Protein AF-I3CRZ9-F1 (afdb_monomer_lite)

Structure (mmCIF, N/CA/C/O backbone):
data_AF-I3CRZ9-F1
#
_entry.id   AF-I3CRZ9-F1
#
loop_
_atom_site.group_PDB
_atom_site.id
_atom_site.type_symbol
_atom_site.label_atom_id
_atom_site.label_alt_id
_atom_site.label_comp_id
_atom_site.label_asym_id
_atom_site.label_entity_id
_atom_site.label_seq_id
_atom_site.pdbx_PDB_ins_code
_atom_site.Cartn_x
_atom_site.Cartn_y
_atom_site.Cartn_z
_atom_site.occupancy
_atom_site.B_iso_or_equiv
_atom_site.auth_seq_id
_atom_site.auth_comp_id
_atom_site.auth_asym_id
_atom_site.auth_atom_id
_atom_site.pdbx_PDB_model_num
ATOM 1 N N . MET A 1 1 ? -6.909 -14.547 -19.476 1.00 38.72 1 MET A N 1
ATOM 2 C CA . MET A 1 1 ? -6.364 -13.420 -18.689 1.00 38.72 1 MET A CA 1
ATOM 3 C C . MET A 1 1 ? -5.392 -14.019 -17.693 1.00 38.72 1 MET A C 1
ATOM 5 O O . MET A 1 1 ? -5.787 -14.943 -17.000 1.00 38.72 1 MET A O 1
ATOM 9 N N . LYS A 1 2 ? -4.117 -13.634 -17.725 1.00 44.34 2 LYS A N 1
ATOM 10 C CA . LYS A 1 2 ? -3.095 -14.206 -16.837 1.00 44.34 2 LYS A CA 1
ATOM 11 C C . LYS A 1 2 ? -3.244 -13.532 -15.467 1.00 44.34 2 LYS A C 1
ATOM 13 O O . LYS A 1 2 ? -3.340 -12.310 -15.433 1.00 44.34 2 LYS A O 1
ATOM 18 N N . GLU A 1 3 ? -3.344 -14.320 -14.397 1.00 52.34 3 GLU A N 1
ATOM 19 C CA . GLU A 1 3 ? -3.460 -13.836 -13.012 1.00 52.34 3 GLU A CA 1
ATOM 20 C C . GLU A 1 3 ? -2.301 -12.882 -12.700 1.00 52.34 3 GLU A C 1
ATOM 22 O O . GLU A 1 3 ? -1.137 -13.288 -12.737 1.00 52.34 3 GLU A O 1
ATOM 27 N N . MET A 1 4 ? -2.608 -11.614 -12.424 1.00 63.56 4 MET A N 1
ATOM 28 C CA . MET A 1 4 ? -1.600 -10.624 -12.058 1.00 63.56 4 MET A CA 1
ATOM 29 C C . MET A 1 4 ? -1.367 -10.715 -10.552 1.00 63.56 4 MET A C 1
ATOM 31 O O . MET A 1 4 ? -2.003 -10.014 -9.772 1.00 63.56 4 MET A O 1
ATOM 35 N N . LYS A 1 5 ? -0.487 -11.633 -10.154 1.00 75.25 5 LYS A N 1
ATOM 36 C CA . LYS A 1 5 ? -0.097 -11.815 -8.752 1.00 75.25 5 LYS A CA 1
ATOM 37 C C . LYS A 1 5 ? 0.857 -10.710 -8.322 1.00 75.25 5 LYS A C 1
ATOM 39 O O . LYS A 1 5 ? 1.651 -10.218 -9.125 1.00 75.25 5 LYS A O 1
ATOM 44 N N . MET A 1 6 ? 0.748 -10.319 -7.061 1.00 84.44 6 MET A N 1
ATOM 45 C CA . MET A 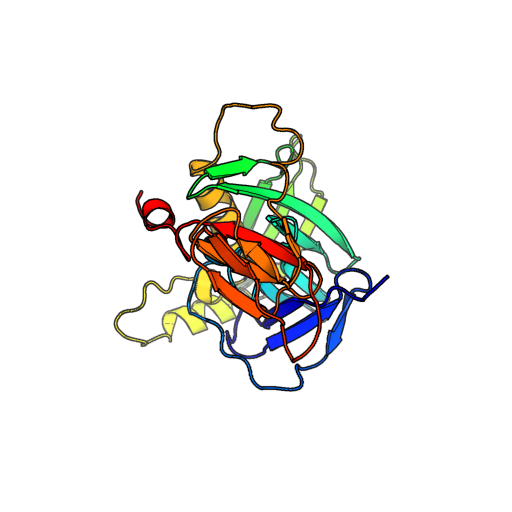1 6 ? 1.552 -9.270 -6.456 1.00 84.44 6 MET A CA 1
ATOM 46 C C . MET A 1 6 ? 2.088 -9.732 -5.113 1.00 84.44 6 MET A C 1
ATOM 48 O O . MET A 1 6 ? 1.356 -10.324 -4.326 1.00 84.44 6 MET A O 1
ATOM 52 N N . LEU A 1 7 ? 3.345 -9.404 -4.834 1.00 88.19 7 LEU A N 1
ATOM 53 C CA . LEU A 1 7 ? 3.935 -9.649 -3.528 1.00 88.19 7 LEU A CA 1
ATOM 54 C C . LEU A 1 7 ? 3.569 -8.518 -2.566 1.00 88.19 7 LEU A C 1
ATOM 56 O O . LEU A 1 7 ? 3.841 -7.341 -2.829 1.00 88.19 7 LEU A O 1
ATOM 60 N N . ILE A 1 8 ? 2.987 -8.891 -1.434 1.00 90.12 8 ILE A N 1
ATOM 61 C CA . ILE A 1 8 ? 2.712 -8.009 -0.295 1.00 90.12 8 ILE A CA 1
ATOM 62 C C . ILE A 1 8 ? 3.107 -8.722 0.996 1.00 90.12 8 ILE A C 1
ATOM 64 O O . ILE A 1 8 ? 3.194 -9.947 1.006 1.00 90.12 8 ILE A O 1
ATOM 68 N N . PHE A 1 9 ? 3.349 -7.975 2.069 1.00 92.06 9 PHE A N 1
ATOM 69 C CA . PHE A 1 9 ? 3.793 -8.537 3.349 1.00 92.06 9 PHE A CA 1
ATOM 70 C C . PHE A 1 9 ? 2.818 -8.242 4.498 1.00 92.06 9 PHE A C 1
ATOM 72 O O . PHE A 1 9 ? 2.083 -7.254 4.431 1.00 92.06 9 PHE A O 1
ATOM 79 N N . ASP A 1 10 ? 2.817 -9.061 5.553 1.00 91.38 10 ASP A N 1
ATOM 80 C CA . ASP A 1 10 ? 2.170 -8.700 6.821 1.00 91.38 10 ASP A CA 1
ATOM 81 C C . ASP A 1 10 ? 2.902 -7.492 7.396 1.00 91.38 10 ASP A C 1
ATOM 83 O O . ASP A 1 10 ? 4.064 -7.590 7.805 1.00 91.38 10 ASP A O 1
ATOM 87 N N . HIS A 1 11 ? 2.198 -6.363 7.429 1.00 91.75 11 HIS A N 1
ATOM 88 C CA . HIS A 1 11 ? 2.736 -5.060 7.780 1.00 91.75 11 HIS A CA 1
ATOM 89 C C . HIS A 1 11 ? 3.548 -5.080 9.075 1.00 91.75 11 HIS A C 1
ATOM 91 O O . HIS A 1 11 ? 4.594 -4.451 9.156 1.00 91.75 11 HIS A O 1
ATOM 97 N N . VAL A 1 12 ? 3.079 -5.839 10.064 1.00 86.31 12 VAL A N 1
ATOM 98 C CA . VAL A 1 12 ? 3.640 -5.861 11.416 1.00 86.31 12 VAL A CA 1
ATOM 99 C C . VAL A 1 12 ? 4.969 -6.605 11.457 1.00 86.31 12 VAL A C 1
ATOM 101 O O . VAL A 1 12 ? 5.816 -6.310 12.294 1.00 86.31 12 VAL A O 1
ATOM 104 N N . THR A 1 13 ? 5.140 -7.608 10.593 1.00 81.25 13 THR A N 1
ATOM 105 C CA . THR A 1 13 ? 6.332 -8.464 10.609 1.00 81.25 13 THR A CA 1
ATOM 106 C C . THR A 1 13 ? 7.375 -8.044 9.587 1.00 81.25 13 THR A C 1
ATOM 108 O O . THR A 1 13 ? 8.543 -8.355 9.776 1.00 81.25 13 THR A O 1
ATOM 111 N N . GLY A 1 14 ? 6.987 -7.391 8.488 1.00 76.00 14 GLY A N 1
ATOM 112 C CA . GLY A 1 14 ? 7.909 -7.071 7.388 1.00 76.00 14 GLY A CA 1
ATOM 113 C C . GLY A 1 14 ? 8.300 -8.274 6.514 1.00 76.00 14 GLY A C 1
ATOM 114 O O . GLY A 1 14 ? 8.611 -8.100 5.331 1.00 76.00 14 GLY A O 1
ATOM 115 N N . ASP A 1 15 ? 8.227 -9.484 7.071 1.00 77.38 15 ASP A N 1
ATOM 116 C CA . ASP A 1 15 ? 8.837 -10.700 6.529 1.00 77.38 15 ASP A CA 1
ATOM 117 C C . ASP A 1 15 ? 7.827 -11.740 6.027 1.00 77.38 15 ASP A C 1
ATOM 119 O O . ASP A 1 15 ? 8.171 -12.567 5.178 1.00 77.38 15 ASP A O 1
ATOM 123 N N . ASP A 1 16 ? 6.578 -11.713 6.504 1.00 86.19 16 ASP A N 1
ATOM 124 C CA . ASP A 1 16 ? 5.553 -12.654 6.047 1.00 86.19 16 ASP A CA 1
ATOM 125 C C . ASP A 1 16 ? 4.972 -12.224 4.689 1.00 86.19 16 ASP A C 1
ATOM 127 O O . ASP A 1 16 ? 4.001 -11.470 4.613 1.00 86.19 16 ASP A O 1
ATOM 131 N N . ILE A 1 17 ? 5.620 -12.652 3.600 1.00 88.69 17 ILE A N 1
ATOM 132 C CA . ILE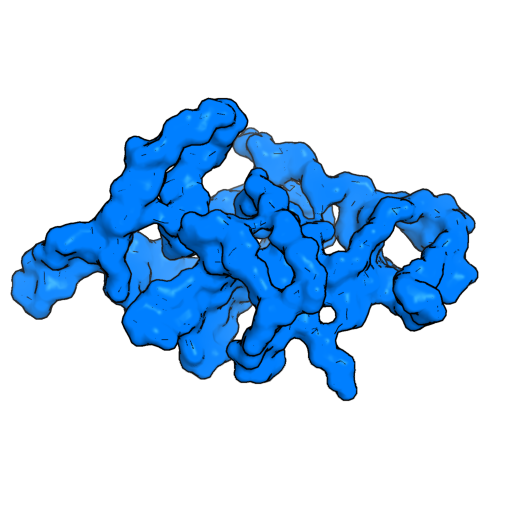 A 1 17 ? 5.282 -12.271 2.222 1.00 88.69 17 ILE A CA 1
ATOM 133 C C . ILE A 1 17 ? 4.349 -13.297 1.576 1.00 88.69 17 ILE A C 1
ATOM 135 O O . ILE A 1 17 ? 4.634 -14.496 1.555 1.00 88.69 17 ILE A O 1
ATOM 139 N N . ILE A 1 18 ? 3.295 -12.801 0.928 1.00 89.44 18 ILE A N 1
ATOM 140 C CA . ILE A 1 18 ? 2.318 -13.591 0.173 1.00 89.44 18 ILE A CA 1
ATOM 141 C C . ILE A 1 18 ? 2.251 -13.162 -1.300 1.00 89.44 18 ILE A C 1
ATOM 143 O O . ILE A 1 18 ? 2.375 -11.982 -1.629 1.00 89.44 18 ILE A O 1
ATOM 147 N N . ASP A 1 19 ? 2.001 -14.133 -2.181 1.00 88.19 19 ASP A N 1
ATOM 148 C CA . ASP A 1 19 ? 1.463 -13.923 -3.527 1.00 88.19 19 ASP A CA 1
ATOM 149 C C . ASP A 1 19 ? -0.035 -13.616 -3.382 1.00 88.19 19 ASP A C 1
ATOM 151 O O . ASP A 1 19 ? -0.832 -14.521 -3.118 1.00 88.19 19 ASP A O 1
ATOM 155 N N . PHE A 1 20 ? -0.425 -12.363 -3.576 1.00 87.94 20 PHE A N 1
ATOM 156 C CA . PHE A 1 20 ? -1.811 -11.909 -3.543 1.00 87.94 20 PHE A CA 1
ATOM 157 C C . PHE A 1 20 ? -2.374 -11.758 -4.961 1.00 87.94 20 PHE A C 1
ATOM 159 O O . PHE A 1 20 ? -1.743 -11.141 -5.823 1.00 87.94 20 PHE A O 1
ATOM 166 N N . ASP A 1 21 ? -3.564 -12.310 -5.205 1.00 86.62 21 ASP A N 1
ATOM 167 C CA . ASP A 1 21 ? -4.349 -12.053 -6.411 1.00 86.62 21 ASP A CA 1
ATOM 168 C C . ASP 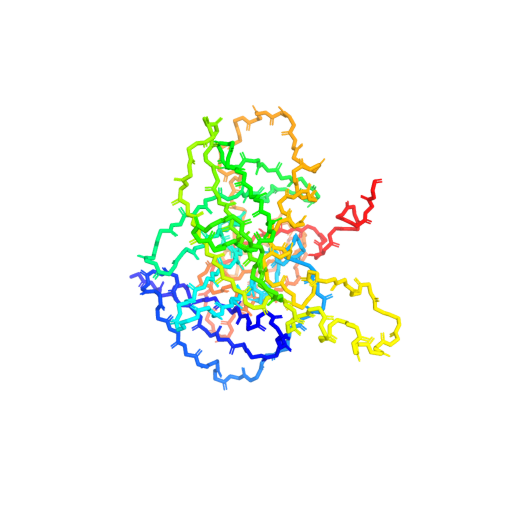A 1 21 ? -5.426 -10.992 -6.122 1.00 86.62 21 ASP A C 1
ATOM 170 O O . ASP A 1 21 ? -6.446 -11.300 -5.494 1.00 86.62 21 ASP A O 1
ATOM 174 N N . PRO A 1 22 ? -5.258 -9.750 -6.609 1.00 81.19 22 PRO A N 1
ATOM 175 C CA . PRO A 1 22 ? -6.237 -8.694 -6.395 1.00 81.19 22 PRO A CA 1
ATOM 176 C C . PRO A 1 22 ? -7.567 -8.971 -7.107 1.00 81.19 22 PRO A C 1
ATOM 178 O O . PRO A 1 22 ? -8.597 -8.464 -6.680 1.00 81.19 22 PRO A O 1
ATOM 181 N N . ALA A 1 23 ? -7.626 -9.793 -8.157 1.00 81.19 23 ALA A N 1
ATOM 182 C CA . ALA A 1 23 ? -8.903 -10.059 -8.820 1.00 81.19 23 ALA A CA 1
ATOM 183 C C . ALA A 1 23 ? -9.848 -10.891 -7.938 1.00 81.19 23 ALA A C 1
ATOM 185 O O . ALA A 1 23 ? -11.061 -10.687 -7.951 1.00 81.19 23 ALA A O 1
ATOM 186 N N . THR A 1 24 ? -9.295 -11.824 -7.163 1.00 81.19 24 THR A N 1
ATOM 187 C CA . THR A 1 24 ? -10.069 -12.809 -6.392 1.00 81.19 24 THR A CA 1
ATOM 188 C C . THR A 1 24 ? -9.984 -12.599 -4.882 1.00 81.19 24 THR A C 1
ATOM 190 O O . THR A 1 24 ? -10.823 -13.113 -4.146 1.00 81.19 24 THR A O 1
ATOM 193 N N . GLY A 1 25 ? -8.983 -11.857 -4.403 1.00 79.88 25 GLY A N 1
ATOM 194 C CA . GLY A 1 25 ? -8.651 -11.757 -2.983 1.00 79.88 25 GLY A CA 1
ATOM 195 C C . GLY A 1 25 ? -7.955 -13.005 -2.423 1.00 79.88 25 GLY A C 1
ATOM 196 O O . GLY A 1 25 ? -7.698 -13.073 -1.220 1.00 79.88 25 GLY A O 1
ATOM 197 N N . LEU A 1 26 ? -7.668 -13.999 -3.270 1.00 85.69 26 LEU A N 1
ATOM 198 C CA . LEU A 1 26 ? -6.962 -15.211 -2.873 1.00 85.69 26 LEU A CA 1
ATOM 199 C C . LEU A 1 26 ? -5.470 -14.934 -2.714 1.00 85.69 26 LEU A C 1
ATOM 201 O O . LEU A 1 26 ? -4.894 -14.078 -3.387 1.00 85.69 26 LEU A O 1
ATOM 205 N N . TRP A 1 27 ? -4.831 -15.699 -1.836 1.00 89.38 27 TRP A N 1
ATOM 206 C CA . TRP A 1 27 ? -3.400 -15.594 -1.601 1.00 89.38 27 TRP A CA 1
ATOM 207 C C . TRP A 1 27 ? -2.760 -16.955 -1.350 1.00 89.38 27 TRP A C 1
ATOM 209 O O . TRP A 1 27 ? -3.433 -17.943 -1.048 1.00 89.38 27 TRP A O 1
ATOM 219 N N . ARG A 1 28 ? -1.437 -16.997 -1.497 1.00 88.56 28 ARG A N 1
ATOM 220 C CA . ARG A 1 28 ? -0.590 -18.152 -1.177 1.00 88.56 28 ARG A CA 1
ATOM 221 C C . ARG A 1 28 ? 0.819 -17.693 -0.810 1.00 88.56 28 ARG A C 1
ATOM 223 O O . ARG A 1 28 ? 1.205 -16.577 -1.136 1.00 88.56 28 ARG A O 1
ATOM 230 N N . TYR A 1 29 ? 1.612 -18.571 -0.213 1.00 87.81 29 TYR A N 1
ATOM 231 C CA . TYR A 1 29 ? 3.041 -18.317 -0.035 1.00 87.81 29 TYR A CA 1
ATOM 232 C C . TYR A 1 29 ? 3.797 -18.371 -1.374 1.00 87.81 29 TYR A C 1
ATOM 234 O O . TYR A 1 29 ? 3.497 -19.246 -2.198 1.00 87.81 29 TYR A O 1
ATOM 242 N N . PRO A 1 30 ? 4.772 -17.473 -1.608 1.00 83.44 30 PRO A N 1
ATOM 243 C CA . PRO A 1 30 ? 5.609 -17.525 -2.795 1.00 83.44 30 PRO A CA 1
ATOM 244 C C . PRO A 1 30 ? 6.492 -18.778 -2.773 1.00 83.44 30 PRO A C 1
ATOM 246 O O . PRO A 1 30 ? 6.975 -19.211 -1.729 1.00 83.44 30 PRO A O 1
ATOM 249 N N . GLU A 1 31 ? 6.766 -19.346 -3.949 1.00 79.19 31 GLU A N 1
ATOM 250 C CA . GLU A 1 31 ? 7.594 -20.560 -4.081 1.00 79.19 31 GLU A CA 1
ATOM 251 C C . GLU A 1 31 ? 9.052 -20.348 -3.647 1.00 79.19 31 GLU A C 1
ATOM 253 O O . GLU A 1 31 ? 9.756 -21.299 -3.310 1.00 79.19 31 GLU A O 1
ATOM 258 N N . LYS A 1 32 ? 9.526 -19.099 -3.691 1.00 77.38 32 LYS A N 1
ATOM 259 C CA . LYS A 1 32 ? 10.870 -18.711 -3.263 1.00 77.38 32 LYS A CA 1
ATOM 260 C C . LYS A 1 32 ? 10.767 -17.664 -2.162 1.00 77.38 32 LYS A C 1
ATOM 262 O O . LYS A 1 32 ? 9.986 -16.726 -2.337 1.00 77.38 32 LYS A O 1
ATOM 267 N N . PRO A 1 33 ? 11.599 -17.756 -1.108 1.00 74.19 33 PRO A N 1
ATOM 268 C CA . PRO A 1 33 ? 11.708 -16.699 -0.117 1.00 74.19 33 PRO A CA 1
ATOM 269 C C . PRO A 1 33 ? 11.979 -15.354 -0.787 1.00 74.19 33 PRO A C 1
ATOM 271 O O . PRO A 1 33 ? 12.778 -15.250 -1.727 1.00 74.19 33 PRO A O 1
ATOM 274 N N . ARG A 1 34 ? 11.296 -14.325 -0.304 1.00 79.50 34 ARG A N 1
ATOM 275 C CA . ARG A 1 34 ? 11.495 -12.937 -0.706 1.00 79.50 34 ARG A CA 1
ATOM 276 C C . ARG A 1 34 ? 11.913 -12.156 0.533 1.00 79.50 34 ARG A C 1
ATOM 278 O O . ARG A 1 34 ? 11.614 -12.565 1.646 1.00 79.50 34 ARG A O 1
ATOM 285 N N . VAL A 1 35 ? 12.632 -11.063 0.321 1.00 72.19 35 VAL A N 1
ATOM 286 C CA . VAL A 1 35 ? 12.988 -10.125 1.387 1.00 72.19 35 VAL A CA 1
ATOM 287 C C . VAL A 1 35 ? 12.372 -8.790 1.024 1.00 72.19 35 VAL A C 1
ATOM 289 O O . VAL A 1 35 ? 12.454 -8.353 -0.131 1.00 72.19 35 VAL A O 1
ATOM 292 N N . THR A 1 36 ? 11.743 -8.164 2.004 1.00 69.62 36 THR A N 1
ATOM 293 C CA . THR A 1 36 ? 11.163 -6.841 1.856 1.00 69.62 36 THR A CA 1
ATOM 294 C C . THR A 1 36 ? 12.241 -5.797 2.148 1.00 69.62 36 THR A C 1
ATOM 296 O O . THR A 1 36 ? 12.851 -5.845 3.211 1.00 69.62 36 THR A O 1
ATOM 299 N N . PRO A 1 37 ? 12.510 -4.835 1.251 1.00 69.06 37 PRO A N 1
ATOM 300 C CA . PRO A 1 37 ? 13.334 -3.691 1.623 1.00 69.06 37 PRO A CA 1
ATOM 301 C C . PRO A 1 37 ? 12.584 -2.825 2.648 1.00 69.06 37 PRO A C 1
ATOM 303 O O . PRO A 1 37 ? 11.371 -2.625 2.517 1.00 69.06 37 PRO A O 1
ATOM 306 N N . GLU A 1 38 ? 13.300 -2.303 3.645 1.00 73.88 38 GLU A N 1
ATOM 307 C CA . GLU A 1 38 ? 12.777 -1.375 4.660 1.00 73.88 38 GLU A CA 1
ATOM 308 C C . GLU A 1 38 ? 12.483 -0.006 4.030 1.00 73.88 38 GLU A C 1
ATOM 310 O O . GLU A 1 38 ? 13.278 0.924 4.096 1.00 73.88 38 GLU A O 1
ATOM 315 N N . LEU A 1 39 ? 11.363 0.088 3.314 1.00 81.56 39 LEU A N 1
ATOM 316 C CA . LEU A 1 39 ? 10.935 1.296 2.613 1.00 81.56 39 LEU A CA 1
ATOM 317 C C . LEU A 1 39 ? 9.469 1.606 2.899 1.00 81.56 39 LEU A C 1
ATOM 319 O O . LEU A 1 39 ? 8.626 0.707 2.961 1.00 81.56 39 LEU A O 1
ATOM 323 N N . GLU A 1 40 ? 9.138 2.888 2.998 1.00 85.75 40 GLU A N 1
ATOM 324 C CA . GLU A 1 40 ? 7.753 3.341 3.107 1.00 85.75 40 GLU A CA 1
ATOM 325 C C . GLU A 1 40 ? 6.946 3.006 1.848 1.00 85.75 40 GLU A C 1
ATOM 327 O O . GLU A 1 40 ? 7.488 2.916 0.743 1.00 85.75 40 GLU A O 1
ATOM 332 N N . ILE A 1 41 ? 5.622 2.894 1.985 1.00 90.62 41 ILE A N 1
ATOM 333 C CA . ILE A 1 41 ? 4.724 2.589 0.863 1.00 90.62 41 ILE A CA 1
ATOM 334 C C . ILE A 1 41 ? 4.894 3.554 -0.318 1.00 90.62 41 ILE A C 1
ATOM 336 O O . ILE A 1 41 ? 4.847 3.112 -1.464 1.00 90.62 41 ILE A O 1
ATOM 340 N N . MET A 1 42 ? 5.183 4.835 -0.069 1.00 89.44 42 MET A N 1
ATOM 341 C CA . MET A 1 42 ? 5.403 5.840 -1.114 1.00 89.44 42 MET A CA 1
ATOM 342 C C . MET A 1 42 ? 6.569 5.490 -2.057 1.00 89.44 42 MET A C 1
ATOM 344 O O . MET A 1 42 ? 6.540 5.896 -3.213 1.00 89.44 42 MET A O 1
ATOM 348 N N . ALA A 1 43 ? 7.556 4.704 -1.614 1.00 87.06 43 ALA A N 1
ATOM 349 C CA . ALA A 1 43 ? 8.717 4.302 -2.413 1.00 87.06 43 ALA A CA 1
ATOM 350 C C . ALA A 1 43 ? 8.571 2.913 -3.075 1.00 87.06 43 ALA A C 1
ATOM 352 O O . ALA A 1 43 ? 9.470 2.464 -3.784 1.00 87.06 43 ALA A O 1
ATOM 353 N N . ARG A 1 44 ? 7.450 2.205 -2.863 1.00 88.19 44 ARG A N 1
ATOM 354 C CA . ARG A 1 44 ? 7.290 0.794 -3.277 1.00 88.19 44 ARG A CA 1
ATOM 355 C C . ARG A 1 44 ? 6.756 0.582 -4.694 1.00 88.19 44 ARG A C 1
ATOM 357 O O . ARG A 1 44 ? 6.730 -0.555 -5.159 1.00 88.19 44 ARG A O 1
ATOM 364 N N . PHE A 1 45 ? 6.371 1.636 -5.413 1.00 83.75 45 PHE A N 1
ATOM 365 C CA . PHE A 1 45 ? 5.790 1.525 -6.762 1.00 83.75 45 PHE A CA 1
ATOM 366 C C . PHE A 1 45 ? 6.746 0.905 -7.807 1.00 83.75 45 PHE A C 1
ATOM 368 O O . PHE A 1 45 ? 6.285 0.395 -8.831 1.00 83.75 45 PHE A O 1
ATOM 375 N N . THR A 1 46 ? 8.061 0.904 -7.547 1.00 76.81 46 THR A N 1
ATOM 376 C CA . THR A 1 46 ? 9.107 0.307 -8.407 1.00 76.81 46 THR A CA 1
ATOM 377 C C . THR A 1 46 ? 9.600 -1.067 -7.934 1.00 76.81 46 THR A C 1
ATOM 379 O O . THR A 1 46 ? 10.488 -1.666 -8.557 1.00 76.81 46 THR A O 1
ATOM 382 N N . LEU A 1 47 ? 9.065 -1.574 -6.820 1.00 82.38 47 LEU A N 1
ATOM 383 C CA . LEU A 1 47 ? 9.574 -2.763 -6.142 1.00 82.38 47 LEU A CA 1
ATOM 384 C C . LEU A 1 47 ? 8.707 -3.996 -6.432 1.00 82.38 47 LEU A C 1
ATOM 386 O O . LEU A 1 47 ? 7.524 -3.854 -6.737 1.00 82.38 47 LEU A O 1
ATOM 390 N N . PRO A 1 48 ? 9.275 -5.212 -6.321 1.00 79.12 48 PRO A N 1
ATOM 391 C CA . PRO A 1 48 ? 8.493 -6.445 -6.388 1.00 79.12 48 PRO A CA 1
ATOM 392 C C . PRO A 1 48 ? 7.471 -6.564 -5.251 1.00 79.12 48 PRO A C 1
ATOM 394 O O . PRO A 1 48 ? 6.328 -6.933 -5.496 1.00 79.12 48 PRO A O 1
ATOM 397 N N . VAL A 1 49 ? 7.867 -6.207 -4.020 1.00 87.00 49 VAL A N 1
ATOM 398 C CA . VAL A 1 49 ? 6.961 -6.139 -2.861 1.00 87.00 49 VAL A CA 1
ATOM 399 C C . VAL A 1 49 ? 6.315 -4.756 -2.817 1.00 87.00 49 VAL A C 1
ATOM 401 O O . VAL A 1 49 ? 6.959 -3.766 -2.458 1.00 87.00 49 VAL A O 1
ATOM 404 N N . ARG A 1 50 ? 5.043 -4.687 -3.208 1.00 88.50 50 ARG A N 1
ATOM 405 C CA . ARG A 1 50 ? 4.358 -3.436 -3.587 1.00 88.50 50 ARG A CA 1
ATOM 406 C C . ARG A 1 50 ? 3.439 -2.858 -2.529 1.00 88.50 50 ARG A C 1
ATOM 408 O O . ARG A 1 50 ? 2.843 -1.803 -2.744 1.00 88.50 50 ARG A O 1
ATOM 415 N N . GLY A 1 51 ? 3.305 -3.543 -1.408 1.00 92.81 51 GLY A N 1
ATOM 416 C CA . GLY A 1 51 ? 2.342 -3.183 -0.393 1.00 92.81 51 GLY A CA 1
ATOM 417 C C . GLY A 1 51 ? 2.412 -4.087 0.812 1.00 92.81 51 GLY A C 1
ATOM 418 O O . GLY A 1 51 ? 3.306 -4.923 0.928 1.00 92.81 51 GLY A O 1
ATOM 419 N N . SER A 1 52 ? 1.441 -3.906 1.686 1.00 94.69 52 SER A N 1
ATOM 420 C CA . SER A 1 52 ? 1.307 -4.664 2.919 1.00 94.69 52 SER A CA 1
ATOM 421 C C . SER A 1 52 ? -0.159 -4.913 3.238 1.00 94.69 52 SER A C 1
ATOM 423 O O . SER A 1 52 ? -1.048 -4.293 2.643 1.00 94.69 52 SER A O 1
ATOM 425 N N . PHE A 1 53 ? -0.404 -5.815 4.175 1.00 95.38 53 PHE A N 1
ATOM 426 C CA . PHE A 1 53 ? -1.723 -6.063 4.729 1.00 95.38 53 PHE A CA 1
ATOM 427 C C . PHE A 1 53 ? -1.673 -6.126 6.253 1.00 95.38 53 PHE A C 1
ATOM 429 O O . PHE A 1 53 ? -0.614 -6.315 6.843 1.00 95.38 53 PHE A O 1
ATOM 436 N N . THR A 1 54 ? -2.833 -5.987 6.882 1.00 96.19 54 THR A N 1
ATOM 437 C CA . THR A 1 54 ? -3.034 -6.301 8.301 1.00 96.19 54 THR A CA 1
ATOM 438 C C . THR A 1 54 ? -4.328 -7.084 8.474 1.00 96.19 54 THR A C 1
ATOM 440 O O . THR A 1 54 ? -5.194 -7.068 7.593 1.00 96.19 54 THR A O 1
ATOM 443 N N . GLU A 1 55 ? -4.476 -7.758 9.608 1.00 95.31 55 GLU A N 1
ATOM 444 C CA . GLU A 1 55 ? -5.676 -8.503 9.971 1.00 95.31 55 GLU A CA 1
ATOM 445 C C . GLU A 1 55 ? -6.260 -7.970 11.284 1.00 95.31 55 GLU A C 1
ATOM 447 O O . GLU A 1 55 ? -5.570 -7.882 12.299 1.00 95.31 55 GLU A O 1
ATOM 452 N N . VAL A 1 56 ? -7.549 -7.630 11.265 1.00 96.19 56 VAL A N 1
ATOM 453 C CA . VAL A 1 56 ? -8.323 -7.232 12.449 1.00 96.19 56 VAL A CA 1
ATOM 454 C C . VAL A 1 56 ? -9.539 -8.142 12.535 1.00 96.19 56 VAL A C 1
ATOM 456 O O . VAL A 1 56 ? -10.329 -8.197 11.595 1.00 96.19 56 VAL A O 1
ATOM 459 N N . ASP A 1 57 ? -9.679 -8.883 13.633 1.00 94.12 57 ASP A N 1
ATOM 460 C CA . ASP A 1 57 ? -10.784 -9.827 13.864 1.00 94.12 57 ASP A CA 1
ATOM 461 C C . ASP A 1 57 ? -11.021 -10.809 12.696 1.00 94.12 57 ASP A C 1
ATOM 463 O O . ASP A 1 57 ? -12.153 -11.043 12.265 1.00 94.12 57 ASP A O 1
ATOM 467 N N . GLY A 1 58 ? -9.940 -11.362 12.134 1.00 93.44 58 GLY A N 1
ATOM 468 C CA . GLY A 1 58 ? -10.005 -12.294 11.001 1.00 93.44 58 GLY A CA 1
ATOM 469 C C . GLY A 1 58 ? -10.279 -11.637 9.643 1.00 93.44 58 GLY A C 1
ATOM 470 O O . GLY A 1 58 ? -10.454 -12.336 8.644 1.00 93.44 58 GLY A O 1
ATOM 471 N N . LYS A 1 59 ? -10.340 -10.302 9.581 1.00 94.88 59 LYS A N 1
ATOM 472 C CA . LYS A 1 59 ? -10.622 -9.530 8.367 1.00 94.88 59 LYS A CA 1
ATOM 473 C C . LYS A 1 59 ? -9.377 -8.790 7.899 1.00 94.88 59 LYS A C 1
ATOM 475 O O . LYS A 1 59 ? -8.773 -8.043 8.667 1.00 94.88 59 LYS A O 1
ATOM 480 N N . ARG A 1 60 ? -9.014 -8.970 6.627 1.00 94.69 60 ARG A N 1
ATOM 481 C CA . ARG A 1 60 ? -7.799 -8.379 6.053 1.00 94.69 60 ARG A CA 1
ATOM 482 C C . ARG A 1 60 ? -8.052 -7.049 5.365 1.00 94.69 60 ARG A C 1
ATOM 484 O O . ARG A 1 60 ? -8.992 -6.916 4.587 1.00 94.69 60 ARG A O 1
ATOM 491 N N . TYR A 1 61 ? -7.145 -6.120 5.617 1.00 96.75 61 TYR A N 1
ATOM 492 C CA . TYR A 1 61 ? -7.040 -4.830 4.952 1.00 96.75 61 TYR A CA 1
ATOM 493 C C . TYR A 1 61 ? -5.755 -4.806 4.144 1.00 96.75 61 TYR A C 1
ATOM 495 O O . TYR A 1 61 ? -4.730 -5.282 4.629 1.00 96.75 61 TYR A O 1
ATOM 503 N N . TYR A 1 62 ? -5.794 -4.235 2.944 1.00 96.19 62 TYR A N 1
ATOM 504 C CA . TYR A 1 62 ? -4.639 -4.213 2.049 1.00 96.19 62 TYR A CA 1
ATOM 505 C C . TYR A 1 62 ? -4.326 -2.791 1.596 1.00 96.19 62 TYR A C 1
ATOM 507 O O . TYR A 1 62 ? -5.234 -2.026 1.275 1.00 96.19 62 TYR A O 1
ATOM 515 N N . LEU A 1 63 ? -3.038 -2.461 1.521 1.00 96.62 63 LEU A N 1
ATOM 516 C CA . LEU A 1 63 ? -2.526 -1.215 0.954 1.00 96.62 63 LEU A CA 1
ATOM 517 C C . LEU A 1 63 ? -1.396 -1.546 -0.021 1.00 96.62 63 LEU A C 1
ATOM 519 O O . LEU A 1 63 ? -0.347 -2.029 0.409 1.00 96.62 63 LEU A O 1
ATOM 523 N N . TYR A 1 64 ? -1.592 -1.313 -1.320 1.00 94.00 64 TYR A N 1
ATOM 524 C CA . TYR A 1 64 ? -0.622 -1.737 -2.336 1.00 94.00 64 TYR A CA 1
ATOM 525 C C . TYR A 1 64 ? -0.662 -0.931 -3.636 1.00 94.00 64 TYR A C 1
ATOM 527 O O . TYR A 1 64 ? -1.693 -0.390 -4.034 1.00 94.00 64 TYR A O 1
ATOM 535 N N . TRP A 1 65 ? 0.473 -0.897 -4.338 1.00 91.81 65 TRP A N 1
ATOM 536 C CA . TRP A 1 65 ? 0.576 -0.343 -5.688 1.00 91.81 65 TRP A CA 1
ATOM 537 C C . TRP A 1 65 ? 0.206 -1.366 -6.760 1.00 91.81 65 TRP A C 1
ATOM 539 O O . TRP A 1 65 ? 0.862 -2.393 -6.906 1.00 91.81 65 TRP A O 1
ATOM 549 N N . THR A 1 66 ? -0.768 -1.048 -7.605 1.00 87.12 66 THR A N 1
ATOM 550 C CA . THR A 1 66 ? -1.069 -1.819 -8.825 1.00 87.12 66 THR A CA 1
ATOM 551 C C . THR A 1 66 ? 0.055 -1.722 -9.860 1.00 87.12 66 THR A C 1
ATOM 553 O O . THR A 1 66 ? 0.888 -0.813 -9.812 1.00 87.12 66 THR A O 1
ATOM 556 N N . ALA A 1 67 ? 0.069 -2.631 -10.844 1.00 78.44 67 ALA A N 1
ATOM 557 C CA . ALA A 1 67 ? 0.944 -2.517 -12.020 1.00 78.44 67 ALA A CA 1
ATOM 558 C C . ALA A 1 67 ? 0.758 -1.170 -12.743 1.00 78.44 67 ALA A C 1
ATOM 560 O O . ALA A 1 67 ? 1.713 -0.583 -13.237 1.00 78.44 67 ALA A O 1
ATOM 561 N N . ASP A 1 68 ? -0.458 -0.633 -12.677 1.00 78.06 68 ASP A N 1
ATOM 562 C CA . ASP A 1 68 ? -0.889 0.643 -13.248 1.00 78.06 68 ASP A CA 1
ATOM 563 C C . ASP A 1 68 ? -0.418 1.863 -12.442 1.00 78.06 68 ASP A C 1
ATOM 565 O O . ASP A 1 68 ? -0.801 2.998 -12.736 1.00 78.06 68 ASP A O 1
ATOM 569 N N . ARG A 1 69 ? 0.404 1.613 -11.415 1.00 86.19 69 ARG A N 1
ATOM 570 C CA . ARG A 1 69 ? 0.940 2.587 -10.465 1.00 86.19 69 ARG A CA 1
ATOM 571 C C . ARG A 1 69 ? -0.134 3.417 -9.786 1.00 86.19 69 ARG A C 1
ATOM 573 O O . ARG A 1 69 ? 0.044 4.608 -9.553 1.00 86.19 69 ARG A O 1
ATOM 580 N N . ILE A 1 70 ? -1.239 2.763 -9.461 1.00 91.62 70 ILE A N 1
ATOM 581 C CA . ILE A 1 70 ? -2.287 3.303 -8.604 1.00 91.62 70 ILE A CA 1
ATOM 582 C C . ILE A 1 70 ? -2.132 2.662 -7.229 1.00 91.62 70 ILE A C 1
ATOM 584 O O . ILE A 1 70 ? -2.121 1.431 -7.140 1.00 91.62 70 ILE A O 1
ATOM 588 N N . LEU A 1 71 ? -2.000 3.480 -6.188 1.00 95.75 71 LEU A N 1
ATOM 589 C CA . LEU A 1 71 ? -2.052 3.043 -4.800 1.00 95.75 71 LEU A CA 1
ATOM 590 C C . LEU A 1 71 ? -3.513 2.794 -4.427 1.00 95.75 71 LEU A C 1
ATOM 592 O O . LEU A 1 71 ? -4.341 3.702 -4.530 1.00 95.75 71 LEU A O 1
ATOM 596 N N . LEU A 1 72 ? -3.811 1.570 -4.004 1.00 96.06 72 LEU A N 1
ATOM 597 C CA . LEU A 1 72 ? -5.138 1.137 -3.587 1.00 96.06 72 LEU A CA 1
ATOM 598 C C . LEU A 1 72 ? -5.161 0.838 -2.094 1.00 96.06 72 LEU A C 1
ATOM 600 O O . LEU A 1 72 ? -4.244 0.199 -1.576 1.00 96.06 72 LEU A O 1
ATOM 604 N N . PHE A 1 73 ? -6.251 1.236 -1.443 1.00 97.56 73 PHE A N 1
ATOM 605 C CA . PHE A 1 73 ? -6.662 0.707 -0.150 1.00 97.56 73 PHE A CA 1
ATOM 606 C C . PHE A 1 73 ? -7.881 -0.193 -0.346 1.00 97.56 73 PHE A C 1
ATOM 608 O O . PHE A 1 73 ? -8.890 0.243 -0.899 1.00 97.56 73 PHE A O 1
ATOM 615 N N . ARG A 1 74 ? -7.784 -1.452 0.081 1.00 96.12 74 ARG A N 1
ATOM 616 C CA . ARG A 1 74 ? -8.843 -2.449 -0.089 1.00 96.12 74 ARG A CA 1
ATOM 617 C C . ARG A 1 74 ? -9.366 -2.930 1.255 1.00 96.12 74 ARG A C 1
ATOM 619 O O . ARG A 1 74 ? -8.593 -3.354 2.118 1.00 96.12 74 ARG A O 1
ATOM 626 N N . LEU A 1 75 ? -10.688 -2.896 1.380 1.00 96.62 75 LEU A N 1
ATOM 627 C CA . LEU A 1 75 ? -11.433 -3.364 2.537 1.00 96.62 75 LEU A CA 1
ATOM 628 C C . LEU A 1 75 ? -11.653 -4.890 2.504 1.00 96.62 75 LEU A C 1
ATOM 630 O O . LEU A 1 75 ? -11.556 -5.518 1.443 1.00 96.62 75 LEU A O 1
ATOM 634 N N . PRO A 1 76 ? -12.004 -5.502 3.651 1.00 95.12 76 PRO A N 1
ATOM 635 C CA . PRO A 1 76 ? -12.238 -6.943 3.744 1.00 95.12 76 PRO A CA 1
ATOM 636 C C . PRO A 1 76 ? -13.376 -7.473 2.866 1.00 95.12 76 PRO A C 1
ATOM 638 O O . PRO A 1 76 ? -13.372 -8.647 2.507 1.00 95.12 76 PRO A O 1
ATOM 641 N N . ASP A 1 77 ? -14.358 -6.633 2.538 1.00 93.75 77 ASP A N 1
ATOM 642 C CA . ASP A 1 77 ? -15.491 -6.980 1.674 1.00 93.75 77 ASP A CA 1
ATOM 643 C C . ASP A 1 77 ? -15.152 -6.917 0.172 1.00 93.75 77 ASP A C 1
ATOM 645 O O . ASP A 1 77 ? -15.988 -7.242 -0.668 1.00 93.75 77 ASP A O 1
ATOM 649 N N . GLY A 1 78 ? -13.916 -6.536 -0.167 1.00 91.12 78 GLY A N 1
ATOM 650 C CA . GLY A 1 78 ? -13.454 -6.373 -1.539 1.00 91.12 78 GLY A CA 1
ATOM 651 C C . GLY A 1 78 ? -13.650 -4.970 -2.108 1.00 91.12 78 GLY A C 1
ATOM 652 O O . GLY A 1 78 ? -13.230 -4.746 -3.240 1.00 91.12 78 GLY A O 1
ATOM 653 N N . THR A 1 79 ? -14.226 -4.028 -1.356 1.00 95.06 79 THR A N 1
ATOM 654 C CA . THR A 1 79 ? -14.328 -2.627 -1.779 1.00 95.06 79 THR A CA 1
ATOM 655 C C . THR A 1 79 ? -12.933 -2.010 -1.901 1.00 95.06 79 THR A C 1
ATOM 657 O O . THR A 1 79 ? -12.108 -2.131 -0.992 1.00 95.06 79 THR A O 1
ATOM 660 N N . GLU A 1 80 ? -12.666 -1.335 -3.020 1.00 95.56 80 GLU A N 1
ATOM 661 C CA . GLU A 1 80 ? -11.376 -0.708 -3.323 1.00 95.56 80 GLU A CA 1
ATOM 662 C C . GLU A 1 80 ? -11.505 0.815 -3.403 1.00 95.56 80 GLU A C 1
ATOM 664 O O . GLU A 1 80 ? -12.417 1.345 -4.038 1.00 95.56 80 GLU A O 1
ATOM 669 N N . TYR A 1 81 ? -10.546 1.514 -2.800 1.00 96.94 81 TYR A N 1
ATOM 670 C CA . TYR A 1 81 ? -10.409 2.964 -2.852 1.00 96.94 81 TYR A CA 1
ATOM 671 C C . TYR A 1 81 ? -9.093 3.329 -3.530 1.00 96.94 81 TYR A C 1
ATOM 673 O O . TYR A 1 81 ? -8.009 2.965 -3.062 1.00 96.94 81 TYR A O 1
ATOM 681 N N . THR A 1 82 ? -9.182 4.072 -4.632 1.00 96.19 82 THR A N 1
ATOM 682 C CA . THR A 1 82 ? -8.019 4.658 -5.300 1.00 96.19 82 THR A CA 1
ATOM 683 C C . THR A 1 82 ? -7.512 5.850 -4.509 1.00 96.19 82 THR A C 1
ATOM 685 O O . THR A 1 82 ? -8.269 6.777 -4.237 1.00 96.19 82 THR A O 1
ATOM 688 N N . LEU A 1 83 ? -6.230 5.836 -4.146 1.00 97.12 83 LEU A N 1
ATOM 689 C CA . LEU A 1 83 ? -5.631 6.910 -3.361 1.00 97.12 83 LEU A CA 1
ATOM 690 C C . LEU A 1 83 ? -4.811 7.848 -4.244 1.00 97.12 83 LEU A C 1
ATOM 692 O O . LEU A 1 83 ? -5.128 9.024 -4.373 1.00 97.12 83 LEU A O 1
ATOM 696 N N . PHE A 1 84 ? -3.777 7.329 -4.899 1.00 95.81 84 PHE A N 1
ATOM 697 C CA . PHE A 1 84 ? -2.862 8.151 -5.690 1.00 95.81 84 PHE A CA 1
ATOM 698 C C . PHE A 1 84 ? -2.387 7.405 -6.921 1.00 95.81 84 PHE A C 1
ATOM 700 O O . PHE A 1 84 ? -2.301 6.176 -6.909 1.00 95.81 84 PHE A O 1
ATOM 707 N N . ARG A 1 85 ? -2.001 8.144 -7.958 1.00 92.62 85 ARG A N 1
ATOM 708 C CA . ARG A 1 85 ? -1.235 7.607 -9.083 1.00 92.62 85 ARG A CA 1
ATOM 709 C C . ARG A 1 85 ? 0.169 8.189 -9.085 1.00 92.62 85 ARG A C 1
ATOM 711 O O . ARG A 1 85 ? 0.343 9.400 -8.983 1.00 92.62 85 ARG A O 1
ATOM 718 N N . HIS A 1 86 ? 1.175 7.332 -9.228 1.00 88.75 86 HIS A N 1
ATOM 719 C CA . HIS A 1 86 ? 2.544 7.782 -9.485 1.00 88.75 86 HIS A CA 1
ATOM 720 C C . HIS A 1 86 ? 2.693 8.182 -10.957 1.00 88.75 86 HIS A C 1
ATOM 722 O O . HIS A 1 86 ? 2.341 7.403 -11.844 1.00 88.75 86 HIS A O 1
ATOM 728 N N . LEU A 1 87 ? 3.209 9.388 -11.209 1.00 83.69 87 LEU A N 1
ATOM 729 C CA . LEU A 1 87 ? 3.368 9.936 -12.560 1.00 83.69 87 LEU A CA 1
ATOM 730 C C . LEU A 1 87 ? 4.804 9.746 -13.065 1.00 83.69 87 LEU A C 1
ATOM 732 O O . LEU A 1 87 ? 5.073 8.953 -13.965 1.00 83.69 87 LEU A O 1
ATOM 736 N N . SER A 1 88 ? 5.737 10.483 -12.470 1.00 77.81 88 SER A N 1
ATOM 737 C CA . SER A 1 88 ? 7.174 10.389 -12.713 1.00 77.81 88 SER A CA 1
ATOM 738 C C . SER A 1 88 ? 7.910 10.958 -11.510 1.00 77.81 88 SER A C 1
ATOM 740 O O . SER A 1 88 ? 7.389 11.842 -10.828 1.00 77.81 88 SER A O 1
ATOM 742 N N . ASP A 1 89 ? 9.132 10.484 -11.274 1.00 80.31 89 ASP A N 1
ATOM 743 C CA . ASP A 1 89 ? 10.011 11.028 -10.235 1.00 80.31 89 ASP A CA 1
ATOM 744 C C . ASP A 1 89 ? 9.286 11.078 -8.875 1.00 80.31 89 ASP A C 1
ATOM 746 O O . ASP A 1 89 ? 8.716 10.068 -8.460 1.00 80.31 89 ASP A O 1
ATOM 750 N N . ALA A 1 90 ? 9.256 12.227 -8.199 1.00 83.50 90 ALA A N 1
ATOM 751 C CA . ALA A 1 90 ? 8.543 12.419 -6.934 1.00 83.50 90 ALA A CA 1
ATOM 752 C C . ALA A 1 90 ? 7.130 13.023 -7.089 1.00 83.50 90 ALA A C 1
ATOM 754 O O . ALA A 1 90 ? 6.622 13.625 -6.146 1.00 83.50 90 ALA A O 1
ATOM 755 N N . ARG A 1 91 ? 6.500 12.909 -8.269 1.00 85.88 91 ARG A N 1
ATOM 756 C CA . ARG A 1 91 ? 5.184 13.505 -8.556 1.00 85.88 91 ARG A CA 1
ATOM 757 C C . ARG A 1 91 ? 4.054 12.487 -8.528 1.00 85.88 91 ARG A C 1
ATOM 759 O O . ARG A 1 91 ? 4.152 11.403 -9.114 1.00 85.88 91 ARG A O 1
ATOM 766 N N . PHE A 1 92 ? 2.946 12.910 -7.928 1.00 90.75 92 PHE A N 1
ATOM 767 C CA . PHE A 1 92 ? 1.732 12.118 -7.787 1.00 90.75 92 PHE A CA 1
ATOM 768 C C . PHE A 1 92 ? 0.497 12.888 -8.266 1.00 90.75 92 PHE A C 1
ATOM 770 O O . PHE A 1 92 ? 0.450 14.119 -8.221 1.00 90.75 92 PHE A O 1
ATOM 777 N N . GLU A 1 93 ? -0.496 12.135 -8.719 1.00 92.44 93 GLU A N 1
ATOM 778 C CA . GLU A 1 93 ? -1.869 12.579 -8.949 1.00 92.44 93 GLU A CA 1
ATOM 779 C C . GLU A 1 93 ? -2.739 12.090 -7.782 1.00 92.44 93 GLU A C 1
ATOM 781 O O . GLU A 1 93 ? -2.640 10.928 -7.373 1.00 92.44 93 GLU A O 1
ATOM 786 N N . ASP A 1 94 ? -3.584 12.975 -7.253 1.00 94.38 94 ASP A N 1
ATOM 787 C CA . ASP A 1 94 ? -4.546 12.659 -6.196 1.00 94.38 94 ASP A CA 1
ATOM 788 C C . ASP A 1 94 ? -5.826 12.063 -6.794 1.00 94.38 94 ASP A C 1
ATOM 790 O O . ASP A 1 94 ? -6.513 12.713 -7.580 1.00 94.38 94 ASP A O 1
ATOM 794 N N . LEU A 1 95 ? -6.147 10.824 -6.415 1.00 95.31 95 LEU A N 1
ATOM 795 C CA . LEU A 1 95 ? -7.310 10.077 -6.901 1.00 95.31 95 LEU A CA 1
ATOM 796 C C . LEU A 1 95 ? -8.374 9.850 -5.819 1.00 95.31 95 LEU A C 1
ATOM 798 O O . LEU A 1 95 ? -9.334 9.118 -6.052 1.00 95.31 95 LEU A O 1
ATOM 802 N N . ARG A 1 96 ? -8.218 10.453 -4.635 1.00 94.69 96 ARG A N 1
ATOM 803 C CA . ARG A 1 96 ? -9.065 10.168 -3.466 1.00 94.69 96 ARG A CA 1
ATOM 804 C C . ARG A 1 96 ? -10.494 10.691 -3.566 1.00 94.69 96 ARG A C 1
ATOM 806 O O . ARG A 1 96 ? -11.307 10.320 -2.731 1.00 94.69 96 ARG A O 1
ATOM 813 N N . ASP A 1 97 ? -10.786 11.619 -4.478 1.00 91.56 97 ASP A N 1
ATOM 814 C CA . ASP A 1 97 ? -12.054 12.379 -4.505 1.00 91.56 97 ASP A CA 1
ATOM 815 C C . ASP A 1 97 ? -12.462 12.900 -3.104 1.00 91.56 97 ASP A C 1
ATOM 817 O O . ASP A 1 97 ? -13.605 12.787 -2.663 1.00 91.56 97 ASP A O 1
ATOM 821 N N . GLY A 1 98 ? -11.488 13.437 -2.359 1.00 92.06 98 GLY A N 1
ATOM 822 C CA . GLY A 1 98 ? -11.691 14.004 -1.022 1.00 92.06 98 GLY A CA 1
ATOM 823 C C . GLY A 1 98 ? -11.842 12.998 0.126 1.00 92.06 98 GLY A C 1
ATOM 824 O O . GLY A 1 98 ? -12.229 13.416 1.217 1.00 92.06 98 GLY A O 1
ATOM 825 N N . LEU A 1 99 ? -11.510 11.717 -0.084 1.00 96.31 99 LEU A N 1
ATOM 826 C CA . LEU A 1 99 ? -11.412 10.706 0.974 1.00 96.31 99 LEU A CA 1
ATOM 827 C C . LEU A 1 99 ? -10.464 11.152 2.101 1.00 96.31 99 LEU A C 1
ATOM 829 O O . LEU A 1 99 ? -9.332 11.583 1.850 1.00 96.31 99 LEU A O 1
ATOM 833 N N . LYS A 1 100 ? -10.908 11.000 3.350 1.00 95.56 100 LYS A N 1
ATOM 834 C CA . LYS A 1 100 ? -10.144 11.331 4.561 1.00 95.56 100 LYS A CA 1
ATOM 835 C C . LYS A 1 100 ? -10.080 10.145 5.507 1.00 95.56 100 LYS A C 1
ATOM 837 O O . LYS A 1 100 ? -11.045 9.398 5.632 1.00 95.56 100 LYS A O 1
ATOM 842 N N . PHE A 1 101 ? -8.961 10.037 6.213 1.00 96.88 101 PHE A N 1
ATOM 843 C CA . PHE A 1 101 ? -8.725 9.029 7.238 1.00 96.88 101 PHE A CA 1
ATOM 844 C C . PHE A 1 101 ? -8.468 9.722 8.569 1.00 96.88 101 PHE A C 1
ATOM 846 O O . PHE A 1 101 ? -7.684 10.668 8.636 1.00 96.88 101 PHE A O 1
ATOM 853 N N . GLU A 1 102 ? -9.104 9.234 9.624 1.00 97.00 102 GLU A N 1
ATOM 854 C CA . GLU A 1 102 ? -8.828 9.643 10.995 1.00 97.00 102 GLU A CA 1
ATOM 855 C C . GLU A 1 102 ? -8.583 8.419 11.871 1.00 97.00 102 GLU A C 1
ATOM 857 O O . GLU A 1 102 ? -9.136 7.343 11.636 1.00 97.00 102 GLU A O 1
ATOM 862 N N . ILE A 1 103 ? -7.741 8.600 12.886 1.00 97.69 103 ILE A N 1
ATOM 863 C CA . ILE A 1 103 ? -7.498 7.612 13.931 1.00 97.69 103 ILE A CA 1
ATOM 864 C C . ILE A 1 103 ? -7.801 8.302 15.253 1.00 97.69 103 ILE A C 1
ATOM 866 O O . ILE A 1 103 ? -7.177 9.308 15.592 1.00 97.69 103 ILE A O 1
ATOM 870 N N . VAL A 1 104 ? -8.772 7.771 15.984 1.00 97.12 104 VAL A N 1
ATOM 871 C CA . VAL A 1 104 ? -9.252 8.321 17.257 1.00 97.12 104 VAL A CA 1
ATOM 872 C C . VAL A 1 104 ? -9.226 7.238 18.340 1.00 97.12 104 VAL A C 1
ATOM 874 O O . VAL A 1 104 ? -9.176 6.051 18.007 1.00 97.12 104 VAL A O 1
ATOM 877 N N . PRO A 1 105 ? -9.241 7.581 19.641 1.00 97.25 105 PRO A N 1
ATOM 878 C CA . PRO A 1 105 ? -9.477 6.590 20.689 1.00 97.25 105 PRO A CA 1
ATOM 879 C C . PRO A 1 105 ? -10.786 5.836 20.429 1.00 97.25 105 PRO A C 1
ATOM 881 O O . PRO A 1 105 ? -11.782 6.439 20.039 1.00 97.25 105 PRO A O 1
ATOM 884 N N . ALA A 1 106 ? -10.796 4.516 20.619 1.00 97.44 106 ALA A N 1
ATOM 885 C CA . ALA A 1 106 ? -12.047 3.770 20.540 1.00 97.44 106 ALA A CA 1
ATOM 886 C C . ALA A 1 106 ? -12.937 4.103 21.740 1.00 97.44 106 ALA A C 1
ATOM 888 O O . ALA A 1 106 ? -12.437 4.248 22.854 1.00 97.44 106 ALA A O 1
ATOM 889 N N . GLU A 1 107 ? -14.247 4.184 21.528 1.00 96.81 107 GLU A N 1
ATOM 890 C CA . GLU A 1 107 ? -15.214 4.564 22.558 1.00 96.81 107 GLU A CA 1
ATOM 891 C C . GLU A 1 107 ? -16.272 3.475 22.751 1.00 96.81 107 GLU A C 1
ATOM 893 O O . GLU A 1 107 ? -16.672 2.771 21.822 1.00 96.81 107 GLU A O 1
ATOM 898 N N . ARG A 1 108 ? -16.742 3.327 23.989 1.00 93.56 108 ARG A N 1
ATOM 899 C CA . ARG A 1 108 ? -17.935 2.545 24.316 1.00 93.56 108 ARG A CA 1
ATOM 900 C C . ARG A 1 108 ? -19.191 3.346 23.972 1.00 93.56 108 ARG A C 1
ATOM 902 O O . ARG A 1 108 ? -19.148 4.547 23.732 1.00 93.56 108 ARG A O 1
ATOM 909 N N . ARG A 1 109 ? -20.357 2.693 24.054 1.00 90.44 109 ARG A N 1
ATOM 910 C CA . ARG A 1 109 ? -21.668 3.344 23.844 1.00 90.44 109 ARG A CA 1
ATOM 911 C C . ARG A 1 109 ? -21.934 4.537 24.770 1.00 90.44 109 ARG A C 1
ATOM 913 O O . ARG A 1 109 ? -22.766 5.369 24.438 1.00 90.44 109 ARG A O 1
ATOM 920 N N . ASP A 1 110 ? -21.281 4.589 25.926 1.00 92.56 110 ASP A N 1
ATOM 921 C CA . ASP A 1 110 ? -21.397 5.678 26.900 1.00 92.56 110 ASP A CA 1
ATOM 922 C C . ASP A 1 110 ? -20.396 6.828 26.657 1.00 92.56 110 ASP A C 1
ATOM 924 O O . ASP A 1 110 ? -20.343 7.761 27.454 1.00 92.56 110 ASP A O 1
ATOM 928 N N . GLY A 1 111 ? -19.605 6.767 25.577 1.00 90.75 111 GLY A N 1
ATOM 929 C CA . GLY A 1 111 ? -18.572 7.750 25.238 1.00 90.75 111 GLY A CA 1
ATOM 930 C C . GLY A 1 111 ? -17.262 7.582 26.013 1.00 90.75 111 GLY A C 1
ATOM 931 O O . GLY A 1 111 ? -16.334 8.363 25.829 1.00 90.75 111 GLY A O 1
ATOM 932 N N . SER A 1 112 ? -17.143 6.578 26.889 1.00 93.06 112 SER A N 1
ATOM 933 C CA . SER A 1 112 ? -15.878 6.307 27.574 1.00 93.06 112 SER A CA 1
ATOM 934 C C . SER A 1 112 ? -14.879 5.616 26.647 1.00 93.06 112 SER A C 1
ATOM 936 O O . SER A 1 112 ? -15.234 4.703 25.899 1.00 93.06 112 SER A O 1
ATOM 938 N N . ALA A 1 113 ? -13.608 6.016 26.723 1.00 95.06 113 ALA A N 1
ATOM 939 C CA . ALA A 1 113 ? -12.551 5.390 25.940 1.00 95.06 113 ALA A CA 1
ATOM 940 C C . ALA A 1 113 ? -12.367 3.909 26.321 1.00 95.06 113 ALA A C 1
ATOM 942 O O . ALA A 1 113 ? -12.415 3.536 27.497 1.00 95.06 113 ALA A O 1
ATOM 943 N N . ILE A 1 114 ? -12.106 3.066 25.324 1.00 97.25 114 ILE A N 1
ATOM 944 C CA . ILE A 1 114 ? -11.705 1.670 25.481 1.00 97.25 114 ILE A CA 1
ATOM 945 C C . ILE A 1 114 ? -10.172 1.647 25.576 1.00 97.25 114 ILE A C 1
ATOM 947 O O . ILE A 1 114 ? -9.499 1.915 24.578 1.00 97.25 114 ILE A O 1
ATOM 951 N N . PRO A 1 115 ? -9.588 1.341 26.751 1.00 96.62 115 PRO A N 1
ATOM 952 C CA . PRO A 1 115 ? -8.143 1.402 26.928 1.00 96.62 115 PRO A CA 1
ATOM 953 C C . PRO A 1 115 ? -7.396 0.505 25.940 1.00 96.62 115 PRO A C 1
ATOM 955 O O . PRO A 1 115 ? -7.713 -0.674 25.796 1.00 96.62 115 PRO A O 1
ATOM 958 N N . GLY A 1 116 ? -6.396 1.084 25.279 1.00 96.62 116 GLY A N 1
ATOM 959 C CA . GLY A 1 116 ? -5.513 0.394 24.342 1.00 96.62 116 GLY A CA 1
ATOM 960 C C . GLY A 1 116 ? -6.084 0.144 22.944 1.00 96.62 116 GLY A C 1
ATOM 961 O O . GLY A 1 116 ? -5.392 -0.447 22.115 1.00 96.62 116 GLY A O 1
ATOM 962 N N . TYR A 1 117 ? -7.311 0.595 22.671 1.00 98.19 117 TYR A N 1
ATOM 963 C CA . TYR A 1 117 ? -7.936 0.500 21.355 1.00 98.19 117 TYR A CA 1
ATOM 964 C C . TYR A 1 117 ? -8.009 1.865 20.670 1.00 98.19 117 TYR A C 1
ATOM 966 O O . TYR A 1 117 ? -8.340 2.883 21.284 1.00 98.19 117 TYR A O 1
ATOM 974 N N . SER A 1 118 ? -7.784 1.855 19.361 1.00 98.31 118 SER A N 1
ATOM 975 C CA . SER A 1 118 ? -8.047 2.979 18.466 1.00 98.31 118 SER A CA 1
ATOM 976 C C . SER A 1 118 ? -9.126 2.588 17.468 1.00 98.31 118 SER A C 1
ATOM 978 O O . SER A 1 118 ? -9.330 1.408 17.193 1.00 98.31 118 SER A O 1
ATOM 980 N N . THR A 1 119 ? -9.820 3.583 16.932 1.00 98.31 119 THR A N 1
ATOM 981 C CA . THR A 1 119 ? -10.780 3.430 15.844 1.00 98.31 119 THR A CA 1
ATOM 982 C C . THR A 1 119 ? -10.304 4.224 14.646 1.00 98.31 119 THR A C 1
ATOM 984 O O . THR A 1 119 ? -10.010 5.413 14.758 1.00 98.31 119 THR A O 1
ATOM 987 N N . VAL A 1 120 ? -10.222 3.548 13.507 1.00 98.19 120 VAL A N 1
ATOM 988 C CA . VAL A 1 120 ? -9.953 4.156 12.209 1.00 98.19 120 VAL A CA 1
ATOM 989 C C . VAL A 1 120 ? -11.286 4.451 11.563 1.00 98.19 120 VAL A C 1
ATOM 991 O O . VAL A 1 120 ? -12.120 3.552 11.450 1.00 98.19 120 VAL A O 1
ATOM 994 N N . ARG A 1 121 ? -11.475 5.687 11.114 1.00 98.19 121 ARG A N 1
ATOM 995 C CA . ARG A 1 121 ? -12.650 6.082 10.343 1.00 98.19 121 ARG A CA 1
ATOM 996 C C . ARG A 1 121 ? -12.226 6.664 9.016 1.00 98.19 121 ARG A C 1
ATOM 998 O O . ARG A 1 121 ? -11.269 7.433 8.920 1.00 98.19 121 ARG A O 1
ATOM 1005 N N . MET A 1 122 ? -12.972 6.292 7.994 1.00 97.94 122 MET A N 1
ATOM 1006 C CA . MET A 1 122 ? -12.791 6.766 6.639 1.00 97.94 122 MET A CA 1
ATOM 1007 C C . MET A 1 122 ? -14.041 7.528 6.222 1.00 97.94 122 MET A C 1
ATOM 1009 O O . MET A 1 122 ? -15.146 6.991 6.300 1.00 97.94 122 MET A O 1
ATOM 1013 N N . HIS A 1 123 ? -13.858 8.765 5.776 1.00 98.00 123 HIS A N 1
ATOM 1014 C CA . HIS A 1 123 ? -14.939 9.663 5.390 1.00 98.00 123 HIS A CA 1
ATOM 1015 C C . HIS A 1 123 ? -14.798 10.089 3.936 1.00 98.00 123 HIS A C 1
ATOM 1017 O O . HIS A 1 123 ? -13.681 10.270 3.448 1.00 98.00 123 HIS A O 1
ATOM 1023 N N . ASP A 1 124 ? -15.922 10.295 3.260 1.00 96.50 124 ASP A N 1
ATOM 1024 C CA . ASP A 1 124 ? -15.936 10.924 1.941 1.00 96.50 124 ASP A CA 1
ATOM 1025 C C . ASP A 1 124 ? -15.726 12.452 2.018 1.00 96.50 124 ASP A C 1
ATOM 1027 O O . ASP A 1 124 ? -15.595 13.047 3.095 1.00 96.50 124 ASP A O 1
ATOM 1031 N N . LYS A 1 125 ? -15.750 13.120 0.858 1.00 95.38 125 LYS A N 1
ATOM 1032 C CA . LYS A 1 125 ? -15.618 14.584 0.760 1.00 95.38 125 LYS A CA 1
ATOM 1033 C C . LYS A 1 125 ? -16.709 15.386 1.474 1.00 95.38 125 LYS A C 1
ATOM 1035 O O . LYS A 1 125 ? -16.491 16.559 1.772 1.00 95.38 125 LYS A O 1
ATOM 1040 N N . THR A 1 126 ? -17.872 14.786 1.724 1.00 96.25 126 THR A N 1
ATOM 1041 C CA . THR A 1 126 ? -18.998 15.412 2.436 1.00 96.25 126 THR A CA 1
ATOM 1042 C C . THR A 1 126 ? -18.907 15.227 3.951 1.00 96.25 126 THR A C 1
ATOM 1044 O O . THR A 1 126 ? -19.638 15.885 4.687 1.00 96.25 126 THR A O 1
ATOM 1047 N N . GLY A 1 127 ? -17.993 14.372 4.423 1.00 95.44 127 GLY A N 1
ATOM 1048 C CA . GLY A 1 127 ? -17.896 13.968 5.823 1.00 95.44 127 GLY A CA 1
ATOM 1049 C C . GLY A 1 127 ? -18.762 12.756 6.167 1.00 95.44 127 GLY A C 1
ATOM 1050 O O . GLY A 1 127 ? -18.911 12.440 7.343 1.00 95.44 127 GLY A O 1
ATOM 1051 N N . THR A 1 128 ? -19.330 12.064 5.176 1.00 97.38 128 THR A N 1
ATOM 1052 C CA . THR A 1 128 ? -20.094 10.835 5.414 1.00 97.38 128 THR A CA 1
ATOM 1053 C C . THR A 1 128 ? -19.138 9.702 5.766 1.00 97.38 128 THR A C 1
ATOM 1055 O O . THR A 1 128 ? -18.161 9.471 5.053 1.00 97.38 128 THR A O 1
ATOM 1058 N N . LEU A 1 129 ? -19.419 8.989 6.861 1.00 97.81 129 LEU A N 1
ATOM 1059 C CA . LEU A 1 129 ? -18.649 7.819 7.281 1.00 97.81 129 LEU A CA 1
ATOM 1060 C C . LEU A 1 129 ? -18.851 6.674 6.280 1.00 97.81 129 LEU A C 1
ATOM 1062 O O . LEU A 1 129 ? -19.968 6.195 6.096 1.00 97.81 129 LEU A O 1
ATOM 1066 N N . LEU A 1 130 ? -17.761 6.237 5.654 1.00 97.44 130 LEU A N 1
ATOM 1067 C CA . LEU A 1 130 ? -17.745 5.141 4.684 1.00 97.44 130 LEU A CA 1
ATOM 1068 C C . LEU A 1 130 ? -17.327 3.814 5.316 1.00 97.44 130 LEU A C 1
ATOM 1070 O O . LEU A 1 130 ? -17.871 2.770 4.971 1.00 97.44 130 LEU A O 1
ATOM 1074 N N . HIS A 1 131 ? -16.347 3.848 6.220 1.00 97.81 131 HIS A N 1
ATOM 1075 C CA . HIS A 1 131 ? -15.832 2.656 6.892 1.00 97.81 131 HIS A CA 1
ATOM 1076 C C . HIS A 1 131 ? -15.314 2.997 8.286 1.00 97.81 131 HIS A C 1
ATOM 1078 O O . HIS A 1 131 ? -14.708 4.051 8.484 1.00 97.81 131 HIS A O 1
ATOM 1084 N N . GLU A 1 132 ? -15.516 2.082 9.231 1.00 97.31 132 GLU A N 1
ATOM 1085 C CA . GLU A 1 132 ? -15.011 2.178 10.598 1.00 97.31 132 GLU A CA 1
ATOM 1086 C C . GLU A 1 132 ? -14.472 0.821 11.063 1.00 97.31 132 GLU A C 1
ATOM 1088 O O . GLU A 1 132 ? -15.086 -0.224 10.831 1.00 97.31 132 GLU A O 1
ATOM 1093 N N . VAL A 1 133 ? -13.321 0.831 11.736 1.00 97.75 133 VAL A N 1
ATOM 1094 C CA . VAL A 1 133 ? -12.768 -0.356 12.394 1.00 97.75 133 VAL A CA 1
ATOM 1095 C C . VAL A 1 133 ? -12.034 0.024 13.673 1.00 97.75 133 VAL A C 1
ATOM 1097 O O . VAL A 1 133 ? -11.139 0.867 13.663 1.00 97.75 133 VAL A O 1
ATOM 1100 N N . SER A 1 134 ? -12.393 -0.627 14.778 1.00 97.88 134 SER A N 1
ATOM 1101 C CA . SER A 1 134 ? -11.641 -0.554 16.030 1.00 97.88 134 SER A CA 1
ATOM 1102 C C . SER A 1 134 ? -10.650 -1.707 16.126 1.00 97.88 134 SER A C 1
ATOM 1104 O O . SER A 1 134 ? -10.967 -2.838 15.768 1.00 97.88 134 SER A O 1
ATOM 1106 N N . TYR A 1 135 ? -9.449 -1.431 16.623 1.00 97.94 135 TYR A N 1
ATOM 1107 C CA . TYR A 1 135 ? -8.375 -2.413 16.735 1.00 97.94 135 TYR A CA 1
ATOM 1108 C C . TYR A 1 135 ? -7.496 -2.122 17.956 1.00 97.94 135 TYR A C 1
ATOM 1110 O O . TYR A 1 135 ? -7.446 -0.990 18.448 1.00 97.94 135 TYR A O 1
ATOM 1118 N N . PHE A 1 136 ? -6.814 -3.148 18.472 1.00 97.50 136 PHE A N 1
ATOM 1119 C CA . PHE A 1 136 ? -5.955 -3.037 19.656 1.00 97.50 136 PHE A CA 1
ATOM 1120 C C . PHE A 1 136 ? -4.598 -2.401 19.308 1.00 97.50 136 PHE A C 1
ATOM 1122 O O . PHE A 1 136 ? -3.566 -3.073 19.243 1.00 97.50 136 PHE A O 1
ATOM 1129 N N . SER A 1 137 ? -4.611 -1.090 19.062 1.00 97.38 137 SER A N 1
ATOM 1130 C CA . SER A 1 137 ? -3.451 -0.289 18.644 1.00 97.38 137 SER A CA 1
ATOM 1131 C C . SER A 1 137 ? -2.307 -0.281 19.661 1.00 97.38 137 SER A C 1
ATOM 1133 O O . SER A 1 137 ? -1.140 -0.165 19.282 1.00 97.38 137 SER A O 1
ATOM 1135 N N . GLN A 1 138 ? -2.598 -0.488 20.952 1.00 97.12 138 GLN A N 1
ATOM 1136 C CA . GLN A 1 138 ? -1.571 -0.537 21.997 1.00 97.12 138 GLN A CA 1
ATOM 1137 C C . GLN A 1 138 ? -0.519 -1.623 21.754 1.00 97.12 138 GLN A C 1
ATOM 1139 O O . GLN A 1 138 ? 0.639 -1.427 22.121 1.00 97.12 138 GLN A O 1
ATOM 1144 N N . ARG A 1 139 ? -0.883 -2.738 21.106 1.00 95.44 139 ARG A N 1
ATOM 1145 C CA . ARG A 1 139 ? 0.082 -3.775 20.719 1.00 95.44 139 ARG A CA 1
ATOM 1146 C C . ARG A 1 139 ? 1.190 -3.206 19.832 1.00 95.44 139 ARG A C 1
ATOM 1148 O O . ARG A 1 139 ? 2.358 -3.501 20.062 1.00 95.44 139 ARG A O 1
ATOM 1155 N N . TYR A 1 140 ? 0.839 -2.405 18.830 1.00 95.69 140 TYR A N 1
ATOM 1156 C CA . TYR A 1 140 ? 1.812 -1.858 17.881 1.00 95.69 140 TYR A CA 1
ATOM 1157 C C . TYR A 1 140 ? 2.646 -0.748 18.502 1.00 95.69 140 TYR A C 1
ATOM 1159 O O . TYR A 1 140 ? 3.849 -0.689 18.272 1.00 95.69 140 TYR A O 1
ATOM 1167 N N . LEU A 1 141 ? 2.041 0.056 19.381 1.00 94.50 141 LEU A N 1
ATOM 1168 C CA . LEU A 1 141 ? 2.787 1.015 20.189 1.00 94.50 141 LEU A CA 1
ATOM 1169 C C . LEU A 1 141 ? 3.842 0.317 21.060 1.00 94.50 141 LEU A C 1
ATOM 1171 O O . LEU A 1 141 ? 4.969 0.789 21.149 1.00 94.50 141 LEU A O 1
ATOM 1175 N N . GLN A 1 142 ? 3.504 -0.817 21.678 1.00 94.81 142 GLN A N 1
ATOM 1176 C CA . GLN A 1 142 ? 4.460 -1.598 22.467 1.00 94.81 142 GLN A CA 1
ATOM 1177 C C . GLN A 1 142 ? 5.595 -2.160 21.608 1.00 94.81 142 GLN A C 1
ATOM 1179 O O . GLN A 1 142 ? 6.746 -2.072 22.023 1.00 94.81 142 GLN A O 1
ATOM 1184 N N . LEU A 1 143 ? 5.290 -2.697 20.420 1.00 91.81 143 LEU A N 1
ATOM 1185 C CA . LEU A 1 143 ? 6.312 -3.173 19.481 1.00 91.81 143 LEU A CA 1
ATOM 1186 C C . LEU A 1 143 ? 7.257 -2.042 19.067 1.00 91.81 143 LEU A C 1
ATOM 1188 O O . LEU A 1 143 ? 8.468 -2.202 19.179 1.00 91.81 143 LEU A O 1
ATOM 1192 N N . TYR A 1 144 ? 6.707 -0.882 18.705 1.00 91.44 144 TYR A N 1
ATOM 1193 C CA . TYR A 1 144 ? 7.486 0.313 18.392 1.00 91.44 144 TYR A CA 1
ATOM 1194 C C . TYR A 1 144 ? 8.386 0.744 19.559 1.00 91.44 144 TYR A C 1
ATOM 1196 O O . TYR A 1 144 ? 9.577 0.967 19.375 1.00 91.44 144 TYR A O 1
ATOM 1204 N N . MET A 1 145 ? 7.854 0.795 20.783 1.00 91.56 145 MET A N 1
ATOM 1205 C CA . MET A 1 145 ? 8.634 1.154 21.975 1.00 91.56 145 MET A CA 1
ATOM 1206 C C . MET A 1 145 ? 9.728 0.135 22.329 1.00 91.56 145 MET A C 1
ATOM 1208 O O . MET A 1 145 ? 10.664 0.474 23.053 1.00 91.56 145 MET A O 1
ATOM 1212 N N . MET A 1 146 ? 9.593 -1.112 21.875 1.00 90.56 146 MET A N 1
ATOM 1213 C CA . MET A 1 146 ? 10.571 -2.182 22.076 1.00 90.56 146 MET A CA 1
ATOM 1214 C C . MET A 1 146 ? 11.568 -2.309 20.919 1.00 90.56 146 MET A C 1
ATOM 1216 O O . MET A 1 146 ? 12.508 -3.101 21.029 1.00 90.56 146 MET A O 1
ATOM 1220 N N . ASP A 1 147 ? 11.391 -1.558 19.830 1.00 86.44 147 ASP A N 1
ATOM 1221 C CA . ASP A 1 147 ? 12.317 -1.575 18.706 1.00 86.44 147 ASP A CA 1
ATOM 1222 C C . ASP A 1 147 ? 13.619 -0.856 19.081 1.00 86.44 147 ASP A C 1
ATOM 1224 O O . ASP A 1 147 ? 13.676 0.363 19.233 1.00 86.44 147 ASP A O 1
ATOM 1228 N N . ILE A 1 148 ? 14.681 -1.642 19.256 1.00 82.19 148 ILE A N 1
ATOM 1229 C CA . ILE A 1 148 ? 16.031 -1.168 19.584 1.00 82.19 148 ILE A CA 1
ATOM 1230 C C . ILE A 1 148 ? 16.962 -1.178 18.366 1.00 82.19 148 ILE A C 1
ATOM 1232 O O . ILE A 1 148 ? 18.180 -1.095 18.533 1.00 82.19 148 ILE A O 1
ATOM 1236 N N . THR A 1 149 ? 16.418 -1.322 17.152 1.00 80.44 149 THR A N 1
ATOM 1237 C CA . THR A 1 149 ? 17.207 -1.412 15.918 1.00 80.44 149 THR A CA 1
ATOM 1238 C C . THR A 1 149 ? 17.923 -0.080 15.654 1.00 80.44 149 THR A C 1
ATOM 1240 O O . THR A 1 149 ? 17.273 0.926 15.360 1.00 80.44 149 THR A O 1
ATOM 1243 N N . PRO A 1 150 ? 19.265 -0.026 15.758 1.00 63.81 150 PRO A N 1
ATOM 1244 C CA . PRO A 1 150 ? 19.994 1.223 15.603 1.00 63.81 150 PRO A CA 1
ATOM 1245 C C . PRO A 1 150 ? 20.028 1.657 14.129 1.00 63.81 150 PRO A C 1
ATOM 1247 O O . PRO A 1 150 ? 20.119 0.818 13.236 1.00 63.81 150 PRO A O 1
ATOM 1250 N N . PHE A 1 151 ? 20.037 2.974 13.890 1.00 59.06 151 PHE A N 1
ATOM 1251 C CA . PHE A 1 151 ? 20.192 3.597 12.562 1.00 59.06 151 PHE A CA 1
ATOM 1252 C C . PHE A 1 151 ? 19.041 3.353 11.571 1.00 59.06 151 PHE A C 1
ATOM 1254 O O . PHE A 1 151 ? 19.283 3.256 10.369 1.00 59.06 151 PHE A O 1
ATOM 1261 N N . THR A 1 152 ? 17.800 3.280 12.057 1.00 64.50 152 THR A N 1
ATOM 1262 C CA . THR A 1 152 ? 16.616 3.163 11.196 1.00 64.50 152 THR A CA 1
ATOM 1263 C C . THR A 1 152 ? 15.656 4.332 11.421 1.00 64.50 152 THR A C 1
ATOM 1265 O O . THR A 1 152 ? 15.452 4.753 12.559 1.00 64.50 152 THR A O 1
ATOM 1268 N N . ASP A 1 153 ? 15.051 4.844 10.346 1.00 72.31 153 ASP A N 1
ATOM 1269 C CA . ASP A 1 153 ? 14.001 5.878 10.388 1.00 72.31 153 ASP A CA 1
ATOM 1270 C C . ASP A 1 153 ? 12.625 5.266 10.728 1.00 72.31 153 ASP A C 1
ATOM 1272 O O . ASP A 1 153 ? 11.594 5.668 10.189 1.00 72.31 153 ASP A O 1
ATOM 1276 N N . ARG A 1 154 ? 12.599 4.236 11.585 1.00 83.06 154 ARG A N 1
ATOM 1277 C CA . ARG A 1 154 ? 11.365 3.529 11.936 1.00 83.06 154 ARG A CA 1
ATOM 1278 C C . ARG A 1 154 ? 10.522 4.373 12.880 1.00 83.06 154 ARG A C 1
ATOM 1280 O O . ARG A 1 154 ? 10.971 4.813 13.939 1.00 83.06 154 ARG A O 1
ATOM 1287 N N . ASP A 1 155 ? 9.271 4.552 12.500 1.00 88.56 155 ASP A N 1
ATOM 1288 C CA . ASP A 1 155 ? 8.244 5.245 13.263 1.00 88.56 155 ASP A CA 1
ATOM 1289 C C . ASP A 1 155 ? 7.105 4.285 13.641 1.00 88.56 155 ASP A C 1
ATOM 1291 O O . ASP A 1 155 ? 7.151 3.077 13.383 1.00 88.56 155 ASP A O 1
ATOM 1295 N N . LEU A 1 156 ? 6.056 4.811 14.276 1.00 92.06 156 LEU A N 1
ATOM 1296 C CA . LEU A 1 156 ? 4.884 4.002 14.605 1.00 92.06 156 LEU A CA 1
ATOM 1297 C C . LEU A 1 156 ? 4.222 3.415 13.345 1.00 92.06 156 LEU A C 1
ATOM 1299 O O . LEU A 1 156 ? 3.716 2.299 13.404 1.00 92.06 156 LEU A O 1
ATOM 1303 N N . GLY A 1 157 ? 4.272 4.116 12.209 1.00 91.50 157 GLY A N 1
ATOM 1304 C CA . GLY A 1 157 ? 3.780 3.639 10.916 1.00 91.50 157 GLY A CA 1
ATOM 1305 C C . GLY A 1 157 ? 4.616 2.512 10.304 1.00 91.50 157 GLY A C 1
ATOM 1306 O O . GLY A 1 157 ? 4.201 1.920 9.317 1.00 91.50 157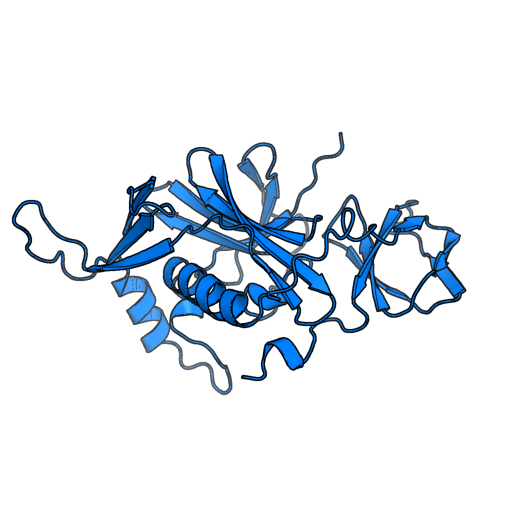 GLY A O 1
ATOM 1307 N N . THR A 1 158 ? 5.765 2.163 10.881 1.00 89.44 158 THR A N 1
ATOM 1308 C CA . THR A 1 158 ? 6.482 0.925 10.529 1.00 89.44 158 THR A CA 1
ATOM 1309 C C . THR A 1 158 ? 5.815 -0.308 11.145 1.00 89.44 158 THR A C 1
ATOM 1311 O O . THR A 1 158 ? 5.906 -1.403 10.599 1.00 89.44 158 THR A O 1
ATOM 1314 N N . TRP A 1 159 ? 5.142 -0.136 12.285 1.00 92.44 159 TRP A N 1
ATOM 1315 C CA . TRP A 1 159 ? 4.555 -1.223 13.072 1.00 92.44 159 TRP A CA 1
ATOM 1316 C C . TRP A 1 159 ? 3.030 -1.282 12.962 1.00 92.44 159 TRP A C 1
ATOM 1318 O O . TRP A 1 159 ? 2.445 -2.365 12.990 1.00 92.44 159 TRP A O 1
ATOM 1328 N N . ASP A 1 160 ? 2.379 -0.124 12.858 1.00 95.81 160 ASP A N 1
ATOM 1329 C CA . ASP A 1 160 ? 0.931 0.025 12.792 1.00 95.81 160 ASP A CA 1
ATOM 1330 C C . ASP A 1 160 ? 0.485 0.379 11.368 1.00 95.81 160 ASP A C 1
ATOM 1332 O O . ASP A 1 160 ? 0.652 1.504 10.893 1.00 95.81 160 ASP A O 1
ATOM 1336 N N . PHE A 1 161 ? -0.162 -0.588 10.714 1.00 96.81 161 PHE A N 1
ATOM 1337 C CA . PHE A 1 161 ? -0.668 -0.466 9.347 1.00 96.81 161 PHE A CA 1
ATOM 1338 C C . PHE A 1 161 ? -1.571 0.754 9.128 1.00 96.81 161 PHE A C 1
ATOM 1340 O O . PHE A 1 161 ? -1.513 1.383 8.070 1.00 96.81 161 PHE A O 1
ATOM 1347 N N . PHE A 1 162 ? -2.437 1.093 10.086 1.00 97.88 162 PHE A N 1
ATOM 1348 C CA . PHE A 1 162 ? -3.382 2.192 9.896 1.00 97.88 162 PHE A CA 1
ATOM 1349 C C . PHE A 1 162 ? -2.713 3.550 10.084 1.00 97.88 162 PHE A C 1
ATOM 1351 O O . PHE A 1 162 ? -3.055 4.498 9.372 1.00 97.88 162 PHE A O 1
ATOM 1358 N N . VAL A 1 163 ? -1.718 3.628 10.970 1.00 96.94 163 VAL A N 1
ATOM 1359 C CA . VAL A 1 163 ? -0.830 4.794 11.060 1.00 96.94 163 VAL A CA 1
ATOM 1360 C C . VAL A 1 163 ? -0.055 4.949 9.751 1.00 96.94 163 VAL A C 1
ATOM 1362 O O . VAL A 1 163 ? -0.090 6.023 9.159 1.00 96.94 163 VAL A O 1
ATOM 1365 N N . ALA A 1 164 ? 0.508 3.861 9.216 1.00 95.19 164 ALA A N 1
ATOM 1366 C CA . ALA A 1 164 ? 1.202 3.860 7.929 1.00 95.19 164 ALA A CA 1
ATOM 1367 C C . ALA A 1 164 ? 0.317 4.350 6.773 1.00 95.19 164 ALA A C 1
ATOM 1369 O O . ALA A 1 164 ? 0.754 5.142 5.939 1.00 95.19 164 ALA A O 1
ATOM 1370 N N . LEU A 1 165 ? -0.939 3.891 6.722 1.00 97.06 165 LEU A N 1
ATOM 1371 C CA 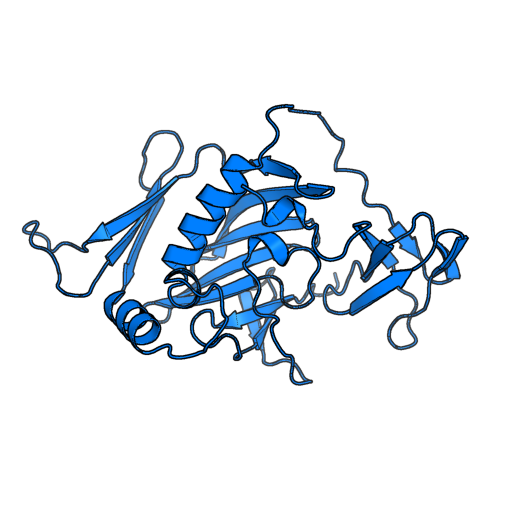. LEU A 1 165 ? -1.932 4.331 5.743 1.00 97.06 165 LEU A CA 1
ATOM 1372 C C . LEU A 1 165 ? -2.170 5.841 5.843 1.00 97.06 165 LEU A C 1
ATOM 1374 O O . LEU A 1 165 ? -2.097 6.540 4.831 1.00 97.06 165 LEU A O 1
ATOM 1378 N N . LYS A 1 166 ? -2.449 6.346 7.048 1.00 96.44 166 LYS A N 1
ATOM 1379 C CA . LYS A 1 166 ? -2.701 7.771 7.277 1.00 96.44 166 LYS A CA 1
ATOM 1380 C C . LYS A 1 166 ? -1.479 8.613 6.898 1.00 96.44 166 LYS A C 1
ATOM 1382 O O . LYS A 1 166 ? -1.617 9.590 6.161 1.00 96.44 166 LYS A O 1
ATOM 1387 N N . ASP A 1 167 ? -0.294 8.216 7.345 1.00 94.38 167 ASP A N 1
ATOM 1388 C CA . ASP A 1 167 ? 0.945 8.952 7.103 1.00 94.38 167 ASP A CA 1
ATOM 1389 C C . ASP A 1 167 ? 1.317 8.946 5.621 1.00 94.38 167 ASP A C 1
ATOM 1391 O O . ASP A 1 167 ? 1.695 9.981 5.075 1.00 94.38 167 ASP A O 1
ATOM 1395 N N . ALA A 1 168 ? 1.126 7.823 4.924 1.00 93.69 168 ALA A N 1
ATOM 1396 C CA . ALA A 1 168 ? 1.296 7.750 3.478 1.00 93.69 168 ALA A CA 1
ATOM 1397 C C . ALA A 1 168 ? 0.355 8.708 2.746 1.00 93.69 168 ALA A C 1
ATOM 1399 O O . ALA A 1 168 ? 0.777 9.419 1.833 1.00 93.69 168 ALA A O 1
ATOM 1400 N N . VAL A 1 169 ? -0.912 8.756 3.163 1.00 95.38 169 VAL A N 1
ATOM 1401 C CA . VAL A 1 169 ? -1.897 9.676 2.600 1.00 95.38 169 VAL A CA 1
ATOM 1402 C C . VAL A 1 169 ? -1.457 11.124 2.804 1.00 95.38 169 VAL A C 1
ATOM 1404 O O . VAL A 1 169 ? -1.463 11.894 1.845 1.00 95.38 169 VAL A O 1
ATOM 1407 N N . GLU A 1 170 ? -1.019 11.505 3.999 1.00 93.44 170 GLU A N 1
ATOM 1408 C CA . GLU A 1 170 ? -0.552 12.864 4.292 1.00 93.44 170 GLU A CA 1
ATOM 1409 C C . GLU A 1 170 ? 0.738 13.227 3.542 1.00 93.44 170 GLU A C 1
ATOM 1411 O O . GLU A 1 170 ? 0.812 14.298 2.934 1.00 93.44 170 GLU A O 1
ATOM 1416 N N . LYS A 1 171 ? 1.738 12.336 3.533 1.00 91.94 171 LYS A N 1
ATOM 1417 C CA . LYS A 1 171 ? 3.029 12.533 2.852 1.00 91.94 171 LYS A CA 1
ATOM 1418 C C . LYS A 1 171 ? 2.850 12.666 1.338 1.00 91.94 171 LYS A C 1
ATOM 1420 O O . LYS A 1 171 ? 3.332 13.633 0.750 1.00 91.94 171 LYS A O 1
ATOM 1425 N N . ILE A 1 172 ? 2.111 11.750 0.704 1.00 94.25 172 ILE A N 1
ATOM 1426 C CA . ILE A 1 172 ? 1.896 11.770 -0.752 1.00 94.25 172 ILE A CA 1
ATOM 1427 C C . ILE A 1 172 ? 1.041 12.977 -1.163 1.00 94.25 172 ILE A C 1
ATOM 1429 O O . ILE A 1 172 ? 1.331 13.605 -2.182 1.00 94.25 172 ILE A O 1
ATOM 1433 N N . SER A 1 173 ? 0.050 13.373 -0.352 1.00 92.75 173 SER A N 1
ATOM 1434 C CA . SER A 1 173 ? -0.772 14.569 -0.619 1.00 92.75 173 SER A CA 1
ATOM 1435 C C . SER A 1 173 ? 0.068 15.831 -0.803 1.00 92.75 173 SER A C 1
ATOM 1437 O O . SER A 1 173 ? -0.212 16.631 -1.691 1.00 92.75 173 SER A O 1
ATOM 1439 N N . LYS A 1 174 ? 1.121 16.005 0.005 1.00 90.50 174 LYS A N 1
ATOM 1440 C CA . LYS A 1 174 ? 2.028 17.163 -0.087 1.00 90.50 174 LYS A CA 1
ATOM 1441 C C . LYS A 1 174 ? 2.838 17.184 -1.388 1.00 90.50 174 LYS A C 1
ATOM 1443 O O . LYS A 1 174 ? 3.307 18.242 -1.790 1.00 90.50 174 LYS A O 1
ATOM 1448 N N . LYS A 1 175 ? 2.995 16.029 -2.042 1.00 89.19 175 LYS A N 1
ATOM 1449 C CA . LYS A 1 175 ? 3.731 15.848 -3.305 1.00 89.19 175 LYS A CA 1
ATOM 1450 C C . LYS A 1 175 ? 2.806 15.749 -4.528 1.00 89.19 175 LYS A C 1
ATOM 1452 O O . LYS A 1 175 ? 3.268 15.471 -5.639 1.00 89.19 175 LYS A O 1
ATOM 1457 N N . CYS A 1 176 ? 1.502 15.964 -4.346 1.00 89.50 176 CYS A N 1
ATOM 1458 C CA . CYS A 1 176 ? 0.552 15.989 -5.450 1.00 89.50 176 CYS A CA 1
ATOM 1459 C C . CYS A 1 176 ? 0.708 17.280 -6.260 1.00 89.50 176 CYS A C 1
ATOM 1461 O O . CYS A 1 176 ? 0.806 18.374 -5.708 1.00 89.50 176 CYS A O 1
ATOM 1463 N N . SER A 1 177 ? 0.742 17.151 -7.585 1.00 75.75 177 SER A N 1
ATOM 1464 C CA . SER A 1 177 ? 0.801 18.316 -8.473 1.00 75.75 177 SER A CA 1
ATOM 1465 C C . SER A 1 177 ? -0.593 18.938 -8.611 1.00 75.75 177 SER A C 1
ATOM 1467 O O . SER A 1 177 ? -1.568 18.219 -8.810 1.00 75.75 177 SER A O 1
ATOM 1469 N N . SER A 1 178 ? -0.697 20.268 -8.520 1.00 59.41 178 SER A N 1
ATOM 1470 C CA . SER A 1 178 ? -1.956 21.007 -8.731 1.00 59.41 178 SER A CA 1
ATOM 1471 C C . SER A 1 178 ? -2.355 21.115 -10.206 1.00 59.41 178 SER A C 1
ATOM 1473 O O . SER A 1 178 ? -3.488 21.477 -10.521 1.00 59.41 178 SER A O 1
ATOM 1475 N N . GLU A 1 179 ? -1.438 20.801 -11.121 1.00 53.47 179 GLU A N 1
ATOM 1476 C CA . GLU A 1 179 ? -1.725 20.752 -12.547 1.00 53.47 179 GLU A CA 1
ATOM 1477 C C . GLU A 1 179 ? -2.486 19.467 -12.876 1.00 53.47 179 GLU A C 1
ATOM 1479 O O . GLU A 1 179 ? -1.898 18.391 -13.006 1.00 53.47 179 GLU A O 1
ATOM 1484 N N . GLN A 1 180 ? -3.800 19.604 -13.077 1.00 47.75 180 GLN A N 1
ATOM 1485 C CA . GLN A 1 180 ? -4.581 18.692 -13.910 1.00 47.75 180 GLN A CA 1
ATOM 1486 C C . GLN A 1 180 ? -4.070 18.798 -15.351 1.00 47.75 180 GLN A C 1
ATOM 1488 O O . GLN A 1 180 ? -4.717 19.363 -16.228 1.00 47.75 180 GLN A O 1
ATOM 1493 N N . ASN A 1 181 ? -2.873 18.284 -15.614 1.00 41.81 181 ASN A N 1
ATOM 1494 C CA . ASN A 1 181 ? -2.564 17.895 -16.971 1.00 41.81 181 ASN A CA 1
ATOM 1495 C C . ASN A 1 181 ? -3.461 16.695 -17.246 1.00 41.81 181 ASN A C 1
ATOM 1497 O O . ASN A 1 181 ? -3.268 15.633 -16.651 1.00 41.81 181 ASN A O 1
ATOM 1501 N N . GLU A 1 182 ? -4.443 16.875 -18.131 1.00 41.97 182 GLU A N 1
ATOM 1502 C CA . GLU A 1 182 ? -5.041 15.779 -18.887 1.00 41.97 182 GLU A CA 1
ATOM 1503 C C . GLU A 1 182 ? -3.902 15.055 -19.616 1.00 41.97 182 GLU A C 1
ATOM 1505 O O . GLU A 1 182 ? -3.601 15.301 -20.781 1.00 41.97 182 GLU A O 1
ATOM 1510 N N . SER A 1 183 ? -3.176 14.205 -18.898 1.00 39.03 183 SER A N 1
ATOM 1511 C CA . SER A 1 183 ? -2.180 13.342 -19.490 1.00 39.03 183 SER A CA 1
ATOM 1512 C C . SER A 1 183 ? -2.922 12.073 -19.862 1.00 39.03 183 SER A C 1
ATOM 1514 O O . SER A 1 183 ? -3.431 11.392 -18.965 1.00 39.03 183 SER A O 1
ATOM 1516 N N . PRO A 1 184 ? -3.031 11.745 -21.159 1.00 37.69 184 PRO A N 1
ATOM 1517 C CA . PRO A 1 184 ? -3.677 10.528 -21.602 1.00 37.69 184 PRO A CA 1
ATOM 1518 C C . PRO A 1 184 ? -2.869 9.361 -21.052 1.00 37.69 184 PRO A C 1
ATOM 1520 O O . PRO A 1 184 ? -1.865 8.955 -21.631 1.00 37.69 184 PRO A O 1
ATOM 1523 N N . LEU A 1 185 ? -3.296 8.840 -19.902 1.00 44.25 185 LEU A N 1
ATOM 1524 C CA . LEU A 1 185 ? -2.853 7.557 -19.387 1.00 44.25 185 LEU A CA 1
ATOM 1525 C C . LEU A 1 185 ? -1.321 7.433 -19.328 1.00 44.25 185 LEU A C 1
ATOM 1527 O O . LEU A 1 185 ? -0.850 6.336 -19.592 1.00 44.25 185 LEU A O 1
ATOM 1531 N N . ALA A 1 186 ? -0.574 8.532 -19.086 1.00 50.47 186 ALA A N 1
ATOM 1532 C CA . ALA A 1 186 ? 0.893 8.633 -19.181 1.00 50.47 186 ALA A CA 1
ATOM 1533 C C . ALA A 1 186 ? 1.484 7.475 -19.997 1.00 50.47 186 ALA A C 1
ATOM 1535 O O . ALA A 1 186 ? 2.007 6.534 -19.403 1.00 50.47 186 ALA A O 1
ATOM 1536 N N . SER A 1 187 ? 1.218 7.471 -21.315 1.00 56.50 187 SER A N 1
ATOM 1537 C CA . SER A 1 187 ? 1.360 6.308 -22.205 1.00 56.50 187 SER A CA 1
ATOM 1538 C C . SER A 1 187 ? 2.483 5.383 -21.748 1.00 56.50 187 SER A C 1
ATOM 1540 O O . SER A 1 187 ? 3.660 5.723 -21.894 1.00 56.50 187 SER A O 1
ATOM 1542 N N . ARG A 1 188 ? 2.117 4.255 -21.125 1.00 73.50 188 ARG A N 1
ATOM 1543 C CA . ARG A 1 188 ? 3.087 3.317 -20.554 1.00 73.50 188 ARG A CA 1
ATOM 1544 C C . ARG A 1 188 ? 4.099 2.973 -21.621 1.00 73.50 188 ARG A C 1
ATOM 1546 O O . ARG A 1 188 ? 3.754 2.397 -22.654 1.00 73.50 188 ARG A O 1
ATOM 1553 N N . ILE A 1 189 ? 5.340 3.356 -21.373 1.00 85.88 189 ILE A N 1
ATOM 1554 C CA . ILE A 1 189 ? 6.409 3.130 -22.328 1.00 85.88 189 ILE A CA 1
ATOM 1555 C C . ILE A 1 189 ? 6.723 1.647 -22.237 1.00 85.88 189 ILE A C 1
ATOM 1557 O O . ILE A 1 189 ? 7.147 1.152 -21.191 1.00 85.88 189 ILE A O 1
ATOM 1561 N N . ARG A 1 190 ? 6.423 0.931 -23.317 1.00 90.06 190 ARG A N 1
ATOM 1562 C CA . ARG A 1 190 ? 6.543 -0.519 -23.390 1.00 90.06 190 ARG A CA 1
ATOM 1563 C C . ARG A 1 190 ? 7.526 -0.920 -24.467 1.00 90.06 190 ARG A C 1
ATOM 1565 O O . ARG A 1 190 ? 7.643 -0.246 -25.486 1.00 90.06 190 ARG A O 1
ATOM 1572 N N . ALA A 1 191 ? 8.197 -2.034 -24.228 1.00 91.81 191 ALA A N 1
ATOM 1573 C CA . ALA A 1 191 ? 9.085 -2.655 -25.196 1.00 91.81 191 ALA A CA 1
ATOM 1574 C C . ALA A 1 191 ? 9.010 -4.176 -25.058 1.00 91.81 191 ALA A C 1
ATOM 1576 O O . ALA A 1 191 ? 8.961 -4.712 -23.950 1.00 91.81 191 ALA A O 1
ATOM 1577 N N . ARG A 1 192 ? 8.984 -4.894 -26.174 1.00 93.88 192 ARG A N 1
ATOM 1578 C CA . ARG A 1 192 ? 8.975 -6.359 -26.188 1.00 93.88 192 ARG A CA 1
ATOM 1579 C C . ARG A 1 192 ? 10.400 -6.903 -26.127 1.00 93.88 192 ARG A C 1
ATOM 1581 O O . ARG A 1 192 ? 11.335 -6.264 -26.601 1.00 93.88 192 ARG A O 1
ATOM 1588 N N . THR A 1 193 ? 10.580 -8.110 -25.589 1.00 94.81 193 THR A N 1
ATOM 1589 C CA . THR A 1 193 ? 11.849 -8.852 -25.720 1.00 94.81 193 THR A CA 1
ATOM 1590 C C . THR A 1 193 ? 12.370 -8.815 -27.164 1.00 94.81 193 THR A C 1
ATOM 1592 O O . THR A 1 193 ? 11.638 -9.146 -28.097 1.00 94.81 193 THR A O 1
ATOM 1595 N N . GLY A 1 194 ? 13.641 -8.440 -27.328 1.00 94.19 194 GLY A N 1
ATOM 1596 C CA . GLY A 1 194 ? 14.316 -8.312 -28.620 1.00 94.19 194 GLY A CA 1
ATOM 1597 C C . GLY A 1 194 ? 14.143 -6.961 -29.321 1.00 94.19 194 GLY A C 1
ATOM 1598 O O . GLY A 1 194 ? 14.828 -6.721 -30.311 1.00 94.19 194 GLY A O 1
ATOM 1599 N N . GLU A 1 195 ? 13.283 -6.064 -28.832 1.00 96.31 195 GLU A N 1
ATOM 1600 C CA . GLU A 1 195 ? 13.226 -4.678 -29.315 1.00 96.31 195 GLU A CA 1
ATOM 1601 C C . GLU A 1 195 ? 14.336 -3.833 -28.683 1.00 96.31 195 GLU A C 1
ATOM 1603 O O . GLU A 1 195 ? 14.871 -4.176 -27.627 1.00 96.31 195 GLU A O 1
ATOM 1608 N N . ARG A 1 196 ? 14.691 -2.712 -29.321 1.00 96.25 196 ARG A N 1
ATOM 1609 C CA . ARG A 1 196 ? 15.617 -1.748 -28.717 1.00 96.25 196 ARG A CA 1
ATOM 1610 C C . ARG A 1 196 ? 14.920 -0.995 -27.592 1.00 96.25 196 ARG A C 1
ATOM 1612 O O . ARG A 1 196 ? 13.831 -0.467 -27.792 1.00 96.25 196 ARG A O 1
ATOM 1619 N N . CYS A 1 197 ? 15.587 -0.911 -26.450 1.00 94.00 197 CYS A N 1
ATOM 1620 C CA . CYS A 1 197 ? 15.156 -0.191 -25.269 1.00 94.00 197 CYS A CA 1
ATOM 1621 C C . CYS A 1 197 ? 14.885 1.285 -25.617 1.00 94.00 197 CYS A C 1
ATOM 1623 O O . CYS A 1 197 ? 15.812 1.989 -26.035 1.00 94.00 197 CYS A O 1
ATOM 1625 N N . PRO A 1 198 ? 13.639 1.767 -25.472 1.00 92.12 198 PRO A N 1
ATOM 1626 C CA . PRO A 1 198 ? 13.282 3.142 -25.809 1.00 92.12 198 PRO A CA 1
ATOM 1627 C C . PRO A 1 198 ? 13.954 4.191 -24.920 1.00 92.12 198 PRO A C 1
ATOM 1629 O O . PRO A 1 198 ? 14.236 5.292 -25.393 1.00 92.12 198 PRO A O 1
ATOM 1632 N N . LEU A 1 199 ? 14.187 3.861 -23.644 1.00 90.69 199 LEU A N 1
ATOM 1633 C CA . LEU A 1 199 ? 14.634 4.790 -22.604 1.00 90.69 199 LEU A CA 1
ATOM 1634 C C . LEU A 1 199 ? 15.512 4.114 -21.553 1.00 90.69 199 LEU A C 1
ATOM 1636 O O . LEU A 1 199 ? 15.235 2.996 -21.125 1.00 90.69 199 LEU A O 1
ATOM 1640 N N . ASP A 1 200 ? 16.498 4.856 -21.057 1.00 90.25 200 ASP A N 1
ATOM 1641 C CA . ASP A 1 200 ? 17.277 4.451 -19.890 1.00 90.25 200 ASP A CA 1
ATOM 1642 C C . ASP A 1 200 ? 16.408 4.323 -18.631 1.00 90.25 200 ASP A C 1
ATOM 1644 O O . ASP A 1 200 ? 15.481 5.113 -18.402 1.00 90.25 200 ASP A O 1
ATOM 1648 N N . GLY A 1 201 ? 16.768 3.370 -17.774 1.00 88.44 201 GLY A N 1
ATOM 1649 C CA . GLY A 1 201 ? 16.272 3.283 -16.405 1.00 88.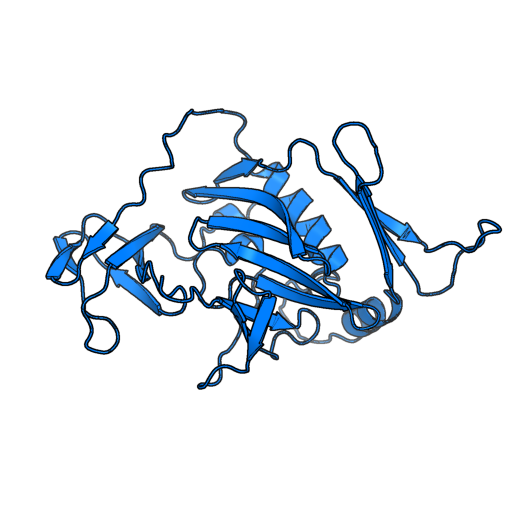44 201 GLY A CA 1
ATOM 1650 C C . GLY A 1 201 ? 15.781 1.895 -16.029 1.00 88.44 201 GLY A C 1
ATOM 1651 O O . GLY A 1 201 ? 16.237 0.879 -16.555 1.00 88.44 201 GLY A O 1
ATOM 1652 N N . PHE A 1 202 ? 14.838 1.862 -15.093 1.00 86.88 202 PHE A N 1
ATOM 1653 C CA . PHE A 1 202 ? 14.288 0.638 -14.534 1.00 86.88 202 PHE A CA 1
ATOM 1654 C C . PHE A 1 202 ? 13.028 0.207 -15.275 1.00 86.88 202 PHE A C 1
ATOM 1656 O O . PHE A 1 202 ? 12.136 1.014 -15.532 1.00 86.88 202 PHE A O 1
ATOM 1663 N N . TRP A 1 203 ? 12.947 -1.088 -15.569 1.00 87.56 203 TRP A N 1
ATOM 1664 C CA . TRP A 1 203 ? 11.856 -1.719 -16.307 1.00 87.56 203 TRP A CA 1
ATOM 1665 C C . TRP A 1 203 ? 11.321 -2.929 -15.543 1.00 87.56 203 TRP A C 1
ATOM 1667 O O . TRP A 1 203 ? 12.094 -3.673 -14.938 1.00 87.56 203 TRP A O 1
ATOM 1677 N N . LEU A 1 204 ? 10.009 -3.154 -15.597 1.00 84.88 204 LEU A N 1
ATOM 1678 C CA . LEU A 1 204 ? 9.336 -4.332 -15.035 1.00 84.88 204 LEU A CA 1
ATOM 1679 C C . LEU A 1 204 ? 8.665 -5.153 -16.124 1.00 84.88 204 LEU A C 1
ATOM 1681 O O . LEU A 1 204 ? 8.287 -4.629 -17.170 1.00 84.88 204 LEU A O 1
ATOM 1685 N N . VAL A 1 205 ? 8.462 -6.436 -15.852 1.00 84.31 205 VAL A N 1
ATOM 1686 C CA . VAL A 1 205 ? 7.610 -7.277 -16.690 1.00 84.31 205 VAL A CA 1
ATOM 1687 C C . VAL A 1 205 ? 6.145 -6.859 -16.497 1.00 84.31 205 VAL A C 1
ATOM 1689 O O . VAL A 1 205 ? 5.611 -6.899 -15.393 1.00 84.31 205 VAL A O 1
ATOM 1692 N N . ALA A 1 206 ? 5.480 -6.448 -17.577 1.00 77.69 206 ALA A N 1
ATOM 1693 C CA . ALA A 1 206 ? 4.139 -5.863 -17.533 1.00 77.69 206 ALA A CA 1
ATOM 1694 C C . ALA A 1 206 ? 3.064 -6.830 -16.999 1.00 77.69 206 ALA A C 1
ATOM 1696 O O . ALA A 1 206 ? 2.070 -6.386 -16.434 1.00 77.69 206 ALA A O 1
ATOM 1697 N N . ASP A 1 207 ? 3.250 -8.144 -17.179 1.00 68.81 207 ASP A N 1
ATOM 1698 C CA . ASP A 1 207 ? 2.341 -9.201 -16.711 1.00 68.81 207 ASP A CA 1
ATOM 1699 C C . ASP A 1 207 ? 2.812 -9.901 -15.423 1.00 68.81 207 ASP A C 1
ATOM 1701 O O . ASP A 1 207 ? 2.138 -10.807 -14.937 1.00 68.81 207 ASP A O 1
ATOM 1705 N N . SER A 1 208 ? 3.964 -9.510 -14.875 1.00 67.94 208 SER A N 1
ATOM 1706 C CA . SER A 1 208 ? 4.519 -10.051 -13.633 1.00 67.94 208 SER A CA 1
ATOM 1707 C C . SER A 1 208 ? 5.365 -8.975 -12.972 1.00 67.94 208 SER A C 1
ATOM 1709 O O . SER A 1 208 ? 6.521 -8.743 -13.317 1.00 67.94 208 SER A O 1
ATOM 1711 N N . VAL A 1 209 ? 4.789 -8.319 -11.976 1.00 64.94 209 VAL A N 1
ATOM 1712 C CA . VAL A 1 209 ? 5.456 -7.250 -11.221 1.00 64.94 209 VAL A CA 1
ATOM 1713 C C . VAL A 1 209 ? 6.621 -7.742 -10.344 1.00 64.94 209 VAL A C 1
ATOM 1715 O O . VAL A 1 209 ? 7.256 -6.949 -9.654 1.00 64.94 209 VAL A O 1
ATOM 1718 N N . ASP A 1 210 ? 6.964 -9.027 -10.431 1.00 67.00 210 ASP A N 1
ATOM 1719 C CA . ASP A 1 210 ? 7.964 -9.701 -9.607 1.00 67.00 210 ASP A CA 1
ATOM 1720 C C . ASP A 1 210 ? 9.402 -9.566 -10.121 1.00 67.00 210 ASP A C 1
ATOM 1722 O O . ASP A 1 210 ? 10.347 -9.909 -9.397 1.00 67.00 210 ASP A O 1
ATOM 1726 N N . TYR A 1 211 ? 9.583 -9.137 -11.377 1.00 75.56 211 TYR A N 1
ATOM 1727 C CA . TYR A 1 211 ? 10.890 -9.095 -12.033 1.00 75.56 211 TYR A CA 1
ATOM 1728 C C . TYR A 1 211 ? 11.196 -7.736 -12.658 1.00 75.56 211 TYR A C 1
ATOM 1730 O O . TYR A 1 211 ? 10.450 -7.242 -13.506 1.00 75.56 211 TYR A O 1
ATOM 1738 N N . ARG A 1 212 ? 12.341 -7.172 -12.255 1.00 84.25 212 ARG A N 1
ATOM 1739 C CA . ARG A 1 212 ? 12.851 -5.860 -12.664 1.00 84.25 212 ARG A CA 1
ATOM 1740 C C . ARG A 1 212 ? 14.237 -5.985 -13.284 1.00 84.25 212 ARG A C 1
ATOM 1742 O O . ARG A 1 212 ? 15.044 -6.788 -12.818 1.00 84.25 212 ARG A O 1
ATOM 1749 N N . ILE A 1 213 ? 14.529 -5.126 -14.254 1.00 87.38 213 ILE A N 1
ATOM 1750 C CA . ILE A 1 213 ? 15.874 -4.899 -14.793 1.00 87.38 213 ILE A CA 1
ATOM 1751 C C . ILE A 1 213 ? 16.190 -3.403 -14.835 1.00 87.38 213 ILE A C 1
ATOM 1753 O O . ILE A 1 213 ? 15.284 -2.571 -14.817 1.00 87.38 213 ILE A O 1
ATOM 1757 N N . GLU A 1 214 ? 17.472 -3.079 -14.923 1.00 91.06 214 GLU A N 1
ATOM 1758 C CA . GLU A 1 214 ? 17.948 -1.791 -15.423 1.00 91.06 214 GLU A CA 1
ATOM 1759 C C . GLU A 1 214 ? 18.399 -2.001 -16.872 1.00 91.06 214 GLU A C 1
ATOM 1761 O O . GLU A 1 214 ? 19.072 -2.992 -17.163 1.00 91.06 214 GLU A O 1
ATOM 1766 N N . ALA A 1 215 ? 17.990 -1.123 -17.784 1.00 92.31 215 ALA A N 1
ATOM 1767 C CA . ALA A 1 215 ? 18.340 -1.212 -19.198 1.00 92.31 215 ALA A CA 1
ATOM 1768 C C . ALA A 1 215 ? 18.739 0.162 -19.733 1.00 92.31 215 ALA A C 1
ATOM 1770 O O . ALA A 1 215 ? 18.138 1.173 -19.353 1.00 92.31 215 ALA A O 1
ATOM 1771 N N . LYS A 1 216 ? 19.724 0.190 -20.638 1.00 94.06 216 LYS A N 1
ATOM 1772 C CA . LYS A 1 216 ? 20.128 1.423 -21.319 1.00 94.06 216 LYS A CA 1
ATOM 1773 C C . LYS A 1 216 ? 19.424 1.580 -22.655 1.00 94.06 216 LYS A C 1
ATOM 1775 O O . LYS A 1 216 ? 19.139 0.603 -23.348 1.00 94.06 216 LYS A O 1
ATOM 1780 N N . GLN A 1 217 ? 19.170 2.821 -23.039 1.00 94.94 217 GLN A N 1
ATOM 1781 C CA . GLN A 1 217 ? 18.568 3.182 -24.305 1.00 94.94 217 GLN A CA 1
ATOM 1782 C C . GLN A 1 217 ? 19.368 2.579 -25.468 1.00 94.94 217 GLN A C 1
ATOM 1784 O O . GLN A 1 217 ? 20.593 2.666 -25.535 1.00 94.94 217 GLN A O 1
ATOM 1789 N N . GLY A 1 218 ? 18.655 1.959 -26.407 1.00 93.44 218 GLY A N 1
ATOM 1790 C CA . GLY A 1 218 ? 19.231 1.341 -27.599 1.00 93.44 218 GLY A CA 1
ATOM 1791 C C . GLY A 1 218 ? 19.711 -0.107 -27.432 1.00 93.44 218 GLY A C 1
ATOM 1792 O O . GLY A 1 218 ? 19.881 -0.776 -28.459 1.00 93.44 218 GLY A O 1
ATOM 1793 N N . GLU A 1 219 ? 19.877 -0.617 -26.205 1.00 95.31 219 GLU A N 1
ATOM 1794 C CA . GLU A 1 219 ? 20.171 -2.037 -25.938 1.00 95.31 219 GLU A CA 1
ATOM 1795 C C . GLU A 1 219 ? 18.965 -2.927 -26.264 1.00 95.31 219 GLU A C 1
ATOM 1797 O O . GLU A 1 219 ? 17.831 -2.460 -26.286 1.00 95.31 219 GLU A O 1
ATOM 1802 N N . LEU A 1 220 ? 19.180 -4.215 -26.541 1.00 96.31 220 LEU A N 1
ATOM 1803 C CA . LEU A 1 220 ? 18.064 -5.134 -26.779 1.00 96.31 220 LEU A CA 1
ATOM 1804 C C . LEU A 1 220 ? 17.404 -5.528 -25.457 1.00 96.31 220 LEU A C 1
ATOM 1806 O O . LEU A 1 220 ? 18.078 -5.982 -24.534 1.00 96.31 220 LEU A O 1
ATOM 1810 N N . MET A 1 221 ? 16.078 -5.425 -25.394 1.00 95.56 221 MET A N 1
ATOM 1811 C CA . MET A 1 221 ? 15.316 -5.836 -24.220 1.00 95.56 221 MET A CA 1
ATOM 1812 C C . MET A 1 221 ? 15.442 -7.351 -23.999 1.00 95.56 221 MET A C 1
ATOM 1814 O O . MET A 1 221 ? 15.160 -8.127 -24.923 1.00 95.56 221 MET A O 1
ATOM 1818 N N . PRO A 1 222 ? 15.825 -7.809 -22.794 1.00 93.31 222 PRO A N 1
ATOM 1819 C CA . PRO A 1 222 ? 16.100 -9.217 -22.550 1.00 93.31 222 PRO A CA 1
ATOM 1820 C C . PRO A 1 222 ? 14.818 -10.060 -22.466 1.00 93.31 222 PRO A C 1
ATOM 1822 O O . PRO A 1 222 ? 13.688 -9.557 -22.402 1.00 93.31 222 PRO A O 1
ATOM 1825 N N . SER A 1 223 ? 14.998 -11.381 -22.470 1.00 91.75 223 SER A N 1
ATOM 1826 C CA . SER A 1 223 ? 13.952 -12.323 -22.057 1.00 91.75 223 SER A CA 1
ATOM 1827 C C . SER A 1 223 ? 13.892 -12.396 -20.528 1.00 91.75 223 SER A C 1
ATOM 1829 O O . SER A 1 223 ? 14.894 -12.164 -19.852 1.00 91.75 223 SER A O 1
ATOM 1831 N N . SER A 1 224 ? 12.729 -12.737 -19.970 1.00 86.12 224 SER A N 1
ATOM 1832 C CA . SER A 1 224 ? 12.597 -13.030 -18.537 1.00 86.12 224 SER A CA 1
ATOM 1833 C C . SER A 1 224 ? 12.312 -14.515 -18.354 1.00 86.12 224 SER A C 1
ATOM 1835 O O . SER A 1 224 ? 11.384 -15.051 -18.959 1.00 86.12 224 SER A O 1
ATOM 1837 N N . GLN A 1 225 ? 13.142 -15.201 -17.562 1.00 81.19 225 GLN A N 1
ATOM 1838 C CA . GLN A 1 225 ? 13.040 -16.648 -17.311 1.00 81.19 225 GLN A CA 1
ATOM 1839 C C . GLN A 1 225 ? 12.939 -17.491 -18.601 1.00 81.19 225 GLN A C 1
ATOM 1841 O O . GLN A 1 225 ? 12.169 -18.447 -18.683 1.00 81.19 225 GLN A O 1
ATOM 1846 N N . GLY A 1 226 ? 13.685 -17.105 -19.642 1.00 82.75 226 GLY A N 1
ATOM 1847 C CA . GLY A 1 226 ? 13.673 -17.785 -20.942 1.00 82.75 226 GLY A CA 1
ATOM 1848 C C . GLY A 1 226 ? 12.398 -17.571 -21.768 1.00 82.75 226 GLY A C 1
ATOM 1849 O O . GLY A 1 226 ? 12.196 -18.264 -22.761 1.00 82.75 226 GLY A O 1
ATOM 1850 N N . ARG A 1 227 ? 11.527 -16.630 -21.380 1.00 86.25 227 ARG A N 1
ATOM 1851 C CA . ARG A 1 227 ? 10.286 -16.295 -22.090 1.00 86.25 227 ARG A CA 1
ATOM 1852 C C . ARG A 1 227 ? 10.342 -14.885 -22.669 1.00 86.25 227 ARG A C 1
ATOM 1854 O O . ARG A 1 227 ? 10.917 -13.972 -22.074 1.00 86.25 227 ARG A O 1
ATOM 1861 N N . ASN A 1 228 ? 9.681 -14.710 -23.811 1.00 90.56 228 ASN A N 1
ATOM 1862 C CA . ASN A 1 228 ? 9.413 -13.388 -24.367 1.00 90.56 228 ASN A CA 1
ATOM 1863 C C . ASN A 1 228 ? 8.352 -12.693 -23.518 1.00 90.56 228 ASN A C 1
ATOM 1865 O O . ASN A 1 228 ? 7.272 -13.245 -23.300 1.00 90.56 228 ASN A O 1
ATOM 1869 N N . VAL A 1 229 ? 8.665 -11.483 -23.071 1.00 89.81 229 VAL A N 1
ATOM 1870 C CA . VAL A 1 229 ? 7.815 -10.676 -22.197 1.00 89.81 229 VAL A CA 1
ATOM 1871 C C . VAL A 1 229 ? 7.624 -9.280 -22.774 1.00 89.81 229 VAL A C 1
ATOM 1873 O O . VAL A 1 229 ? 8.343 -8.859 -23.685 1.00 89.81 229 VAL A O 1
ATOM 1876 N N . ASN A 1 230 ? 6.630 -8.573 -22.242 1.00 89.88 230 ASN A N 1
ATOM 1877 C CA . ASN A 1 230 ? 6.491 -7.141 -22.447 1.00 89.88 230 ASN A CA 1
ATOM 1878 C C . ASN A 1 230 ? 7.074 -6.437 -21.229 1.00 89.88 230 ASN A C 1
ATOM 1880 O O . ASN A 1 230 ? 6.691 -6.732 -20.100 1.00 89.88 230 ASN A O 1
ATOM 1884 N N . TRP A 1 231 ? 7.992 -5.519 -21.475 1.00 89.81 231 TRP A N 1
ATOM 1885 C CA . TRP A 1 231 ? 8.579 -4.656 -20.470 1.00 89.81 231 TRP A CA 1
ATOM 1886 C C . TRP A 1 231 ? 7.816 -3.348 -20.397 1.00 89.81 231 TRP A C 1
ATOM 1888 O O . TRP A 1 231 ? 7.336 -2.848 -21.412 1.00 89.81 231 TRP A O 1
ATOM 1898 N N . GLU A 1 232 ? 7.741 -2.786 -19.202 1.00 87.81 232 GLU A N 1
ATOM 1899 C CA . GLU A 1 232 ? 7.146 -1.491 -18.922 1.00 87.81 232 GLU A CA 1
ATOM 1900 C C . GLU A 1 232 ? 8.154 -0.635 -18.160 1.00 87.81 232 GLU A C 1
ATOM 1902 O O . GLU A 1 232 ? 8.702 -1.064 -17.140 1.00 87.81 232 GLU A O 1
ATOM 1907 N N . TRP A 1 233 ? 8.435 0.554 -18.689 1.00 86.94 233 TRP A N 1
ATOM 1908 C CA . TRP A 1 233 ? 9.358 1.495 -18.069 1.00 86.94 233 TRP A CA 1
ATOM 1909 C C . TRP A 1 233 ? 8.756 2.002 -16.767 1.00 86.94 233 TRP A C 1
ATOM 1911 O O . TRP A 1 233 ? 7.556 2.275 -16.706 1.00 86.94 233 TRP A O 1
ATOM 1921 N N . ILE A 1 234 ? 9.588 2.149 -15.739 1.00 79.81 234 ILE A N 1
ATOM 1922 C CA . ILE A 1 234 ? 9.191 2.607 -14.411 1.00 79.81 234 ILE A CA 1
ATOM 1923 C C . ILE A 1 234 ? 9.648 4.050 -14.196 1.00 79.81 234 ILE A C 1
ATOM 1925 O O . ILE A 1 234 ? 8.851 4.972 -14.024 1.00 79.81 234 ILE A O 1
ATOM 1929 N N . SER A 1 235 ? 10.957 4.239 -14.192 1.00 78.38 235 SER A N 1
ATOM 1930 C CA . SER A 1 235 ? 11.602 5.473 -13.785 1.00 78.38 235 SER A CA 1
ATOM 1931 C C . SER A 1 235 ? 13.059 5.434 -14.213 1.00 78.38 235 SER A C 1
ATOM 1933 O O . SER A 1 235 ? 13.639 4.366 -14.426 1.00 78.38 235 SER A O 1
ATOM 1935 N N . ARG A 1 236 ? 13.670 6.614 -14.305 1.00 83.00 236 ARG A N 1
ATOM 1936 C CA . ARG A 1 236 ? 15.114 6.729 -14.514 1.00 83.00 236 ARG A CA 1
ATOM 1937 C C . ARG A 1 236 ? 15.889 6.311 -13.262 1.00 83.00 236 ARG A C 1
ATOM 1939 O O . ARG A 1 236 ? 16.922 5.665 -13.370 1.00 83.00 236 ARG A O 1
ATOM 1946 N N . GLU A 1 237 ? 15.357 6.642 -12.089 1.00 80.56 237 GLU A N 1
ATOM 1947 C CA . GLU A 1 237 ? 15.935 6.322 -10.783 1.00 80.56 237 GLU A CA 1
ATOM 1948 C C . GLU A 1 237 ? 15.056 5.324 -10.041 1.00 80.56 237 GLU A C 1
ATOM 1950 O O . GLU A 1 237 ? 13.831 5.450 -10.057 1.00 80.56 237 GLU A O 1
ATOM 1955 N N . LEU A 1 238 ? 15.658 4.343 -9.366 1.00 77.50 238 LEU A N 1
ATOM 1956 C CA . LEU A 1 238 ? 14.891 3.281 -8.720 1.00 77.50 238 LEU A CA 1
ATOM 1957 C C . LEU A 1 238 ? 13.955 3.818 -7.630 1.00 77.50 238 LEU A C 1
ATOM 1959 O O . LEU A 1 238 ? 12.799 3.403 -7.543 1.00 77.50 238 LEU A O 1
ATOM 1963 N N . ILE A 1 239 ? 14.475 4.727 -6.810 1.00 83.94 239 ILE A N 1
ATOM 1964 C CA . ILE A 1 239 ? 13.745 5.468 -5.786 1.00 83.94 239 ILE A CA 1
ATOM 1965 C C . ILE A 1 239 ? 14.277 6.901 -5.857 1.00 83.94 239 ILE A C 1
ATOM 1967 O O . ILE A 1 239 ? 15.426 7.125 -5.473 1.00 83.94 239 ILE A O 1
ATOM 1971 N N . PRO A 1 240 ? 13.496 7.854 -6.388 1.00 83.25 240 PRO A N 1
ATOM 1972 C CA . PRO A 1 240 ? 13.935 9.238 -6.495 1.00 83.25 240 PRO A CA 1
ATOM 1973 C C . PRO A 1 240 ? 14.246 9.831 -5.120 1.00 83.25 240 PRO A C 1
ATOM 1975 O O . PRO A 1 240 ? 13.399 9.789 -4.227 1.00 83.25 240 PRO A O 1
ATOM 1978 N N . ALA A 1 241 ? 15.423 10.438 -4.952 1.00 83.50 241 ALA A N 1
ATOM 1979 C CA . ALA A 1 241 ? 15.828 11.034 -3.671 1.00 83.50 241 ALA A CA 1
ATOM 1980 C C . ALA A 1 241 ? 14.854 12.131 -3.194 1.00 83.50 241 ALA A C 1
ATOM 1982 O O . ALA A 1 241 ? 14.610 12.277 -1.999 1.00 83.50 241 ALA A O 1
ATOM 1983 N N . ALA A 1 242 ? 14.221 12.838 -4.138 1.00 84.44 242 ALA A N 1
ATOM 1984 C CA . ALA A 1 242 ? 13.208 13.863 -3.875 1.00 84.44 242 ALA A CA 1
ATOM 1985 C C . ALA A 1 242 ? 11.932 13.333 -3.177 1.00 84.44 242 ALA A C 1
ATOM 1987 O O . ALA A 1 242 ? 11.094 14.111 -2.709 1.00 84.44 242 ALA A O 1
ATOM 1988 N N . LEU A 1 243 ? 11.756 12.009 -3.085 1.00 83.56 243 LEU A N 1
ATOM 1989 C CA . LEU A 1 243 ? 10.706 11.419 -2.256 1.00 83.56 243 LEU A CA 1
ATOM 1990 C C . LEU A 1 243 ? 10.939 11.673 -0.763 1.00 83.56 243 LEU A C 1
ATOM 1992 O O . LEU A 1 243 ? 9.962 11.817 -0.038 1.00 83.56 243 LEU A O 1
ATOM 1996 N N . PHE A 1 244 ? 12.193 11.779 -0.326 1.00 83.12 244 PHE A N 1
ATOM 1997 C CA . PHE A 1 244 ? 12.565 11.885 1.091 1.00 83.12 244 PHE A CA 1
ATOM 1998 C C . PHE A 1 244 ? 13.026 13.287 1.503 1.00 83.12 244 PHE A C 1
ATOM 2000 O O . PHE A 1 244 ? 13.419 13.496 2.644 1.00 83.12 244 PHE A O 1
ATOM 2007 N N . THR A 1 245 ? 12.998 14.249 0.582 1.00 77.44 245 THR A N 1
ATOM 2008 C CA . THR A 1 245 ? 13.225 15.661 0.899 1.00 77.44 245 THR A CA 1
ATOM 2009 C C . THR A 1 245 ? 11.893 16.333 1.225 1.00 77.44 245 THR A C 1
ATOM 2011 O O . THR A 1 245 ? 10.930 16.177 0.457 1.00 77.44 245 THR A O 1
ATOM 2014 N N . ASP A 1 246 ? 11.864 17.057 2.344 1.00 60.06 246 ASP A N 1
ATOM 2015 C CA . ASP A 1 246 ? 10.753 17.914 2.780 1.00 60.06 246 ASP A CA 1
ATOM 2016 C C . ASP A 1 246 ? 10.713 19.253 2.030 1.00 60.06 246 ASP A C 1
ATOM 2018 O O . ASP A 1 246 ? 11.797 19.824 1.758 1.00 60.06 246 ASP A O 1
#

Radius of gyration: 19.23 Å; chains: 1; bounding box: 42×42×57 Å

Foldseek 3Di:
DFQAWAWEEALQPQQRIWGARLVVRDIDRDPDGDHGPPDALLLQLLDRHFWYWYDAPNAIWIWGADLLQWTWTAGSVSDIATAWHDQAFLEIAGRRQQKAKDKAFDADPVRHGDPQKIKIFIAHNVRHTDDIDIHRLNVLVVVQVPDPDPPDPDDSLSRDVSVSVNVCSVLSVVRYDPDPPPCPSSPFDKDKAQDFDCAFAKKAFSRYNNDIDTDHGRDGHHADPPHITMITDDYNDSGRPVSVDD

pLDDT: mean 86.67, std 12.56, range [37.69, 98.31]

Secondary structure (DSSP, 8-state):
-----EEEEETTTS--EEEE-TTT--EE--SS-----S--GGGGGGSSEEEEEEEETTEEEEEEE-TTSEEEEE-TTS-EEEEEEEEETTEEEE-STT-EEEEEEEE-TTS-EEEEEEEEEEE-TT--EEEEEEE-THHHHHHHHH---TT----HHHH-HHHHHHHHHHHHHHTB-S-----SGGG--EEETTSBPSSSEEEEETTEEEEEEEE-TTSBPPPBTTB--EEEEEESSSS-GGGS--

Sequence (246 aa):
MKEMKMLIFDHVTGDDIIDFDPATGLWRYPEKPRVTPELEIMARFTLPVRGSFTEVDGKRYYLYWTADRILLFRLPDGTEYTLFRHLSDARFEDLRDGLKFEIVPAERRDGSAIPGYSTVRMHDKTGTLLHEVSYFSQRYLQLYMMDITPFTDRDLGTWDFFVALKDAVEKISKKCSSEQNESPLASRIRARTGERCPLDGFWLVADSVDYRIEAKQGELMPSSQGRNVNWEWISRELIPAALFTD